Protein AF-A0A8T8SCQ2-F1 (afdb_monomer_lite)

Foldseek 3Di:
DDPLLVVLLVQADPVLLQDAPVRDDPPDPSVVSVVVSCVSPVCNRVVSVVVNCCVVPVDPPPPPPDDDDDDDDDDDDDDDDDDDDDDDDDDDDDDDDDDDDDDDDDDDDDDDDPPDDDDDDDPDDDDDDDDDDPPPPPPCPPPPPPPVVVVVVVVVVVVVVVVVVVVVVVVVVVVVVVVVVVVVVVVVVVVVVVVVVVVVVVVVVVVVVVVVVVVVVVVVVD

pLDDT: mean 71.03, std 22.76, range [29.92, 96.62]

Radius of gyration: 37.18 Å; chains: 1; bounding box: 95×64×98 Å

Secondary structure (DSSP, 8-state):
--HHHHHHHHTS-TTGGG--GGGSPTTSHHHHHHHHHHHH-TTHHHHHHHHHHHHHSSPP-----------------------------------------------------------PPP----PPPP---------------HHHHHHHHHHHHHHHHHHHHHHHHHHHHHHHHHHHHHHHHHHHHHHHHHHHHHHHHHHHHHHHHHHHHHHHHHHHH-

Structure (mmCIF, N/CA/C/O backbone):
data_AF-A0A8T8SCQ2-F1
#
_entry.id   AF-A0A8T8SCQ2-F1
#
loop_
_atom_site.group_PDB
_atom_site.id
_atom_site.type_symbol
_atom_site.label_atom_id
_atom_site.label_alt_id
_atom_site.label_comp_id
_atom_site.label_asym_id
_atom_site.label_entity_id
_atom_site.label_seq_id
_atom_site.pdbx_PDB_ins_code
_atom_site.Cartn_x
_atom_site.Cartn_y
_atom_site.Cartn_z
_atom_site.occupancy
_atom_site.B_iso_or_equiv
_atom_site.auth_seq_id
_atom_site.auth_comp_id
_atom_site.auth_asym_id
_atom_site.auth_atom_id
_atom_site.pdbx_PDB_model_num
ATOM 1 N N . MET A 1 1 ? 25.149 -12.375 -8.412 1.00 59.97 1 MET A N 1
ATOM 2 C CA . MET A 1 1 ? 24.221 -12.022 -7.312 1.00 59.97 1 MET A CA 1
ATOM 3 C C . MET A 1 1 ? 25.034 -11.674 -6.075 1.00 59.97 1 MET A C 1
ATOM 5 O O . MET A 1 1 ? 26.061 -12.303 -5.848 1.00 59.97 1 MET A O 1
ATOM 9 N N . HIS A 1 2 ? 24.628 -10.650 -5.325 1.00 71.00 2 HIS A N 1
ATOM 10 C CA . HIS A 1 2 ? 25.372 -10.144 -4.172 1.00 71.00 2 HIS A CA 1
ATOM 11 C C . HIS A 1 2 ? 25.374 -11.150 -3.014 1.00 71.00 2 HIS A C 1
ATOM 13 O O . HIS A 1 2 ? 24.326 -11.442 -2.452 1.00 71.00 2 HIS A O 1
ATOM 19 N N . LYS A 1 3 ? 26.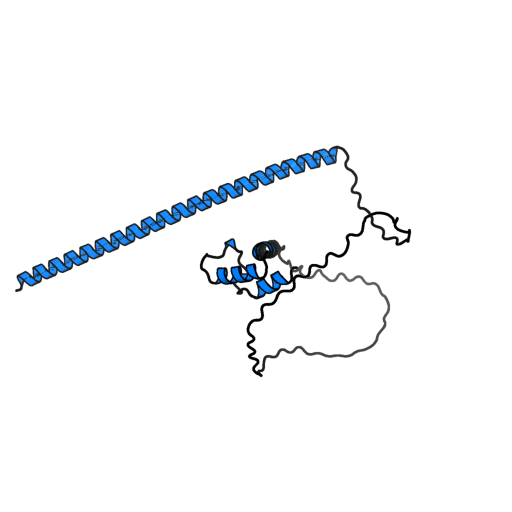552 -11.636 -2.608 1.00 85.00 3 LYS A N 1
ATOM 20 C CA . LYS A 1 3 ? 26.709 -12.595 -1.496 1.00 85.00 3 LYS A CA 1
ATOM 21 C C . LYS A 1 3 ? 25.980 -12.156 -0.217 1.00 85.00 3 LYS A C 1
ATOM 23 O O . LYS A 1 3 ? 25.298 -12.960 0.400 1.00 85.00 3 LYS A O 1
ATOM 28 N N . LYS A 1 4 ? 26.047 -10.860 0.114 1.00 86.88 4 LYS A N 1
ATOM 29 C CA . LYS A 1 4 ? 25.375 -10.267 1.284 1.00 86.88 4 LYS A CA 1
ATOM 30 C C . LYS A 1 4 ? 23.851 -10.420 1.260 1.00 86.88 4 LYS A C 1
ATOM 32 O O . LYS A 1 4 ? 23.250 -10.579 2.308 1.00 86.88 4 LYS A O 1
ATOM 37 N N . TYR A 1 5 ? 23.240 -10.395 0.077 1.00 88.94 5 TYR A N 1
ATOM 38 C CA . TYR A 1 5 ? 21.798 -10.581 -0.068 1.00 88.94 5 TYR A CA 1
ATOM 39 C C . TYR A 1 5 ? 21.376 -12.020 0.204 1.00 88.94 5 TYR A C 1
ATOM 41 O O . TYR A 1 5 ? 20.414 -12.238 0.928 1.00 88.94 5 TYR A O 1
ATOM 49 N N . ASN A 1 6 ? 22.102 -12.994 -0.352 1.00 87.75 6 ASN A N 1
ATOM 50 C CA . ASN A 1 6 ? 21.785 -14.404 -0.132 1.00 87.75 6 ASN A CA 1
ATOM 51 C C . ASN A 1 6 ? 21.935 -14.768 1.350 1.00 87.75 6 ASN A C 1
ATOM 53 O O . ASN A 1 6 ? 21.026 -15.366 1.908 1.00 87.75 6 ASN A O 1
ATOM 57 N N . ILE A 1 7 ? 23.007 -14.296 1.996 1.00 88.81 7 ILE A N 1
ATOM 58 C CA . ILE A 1 7 ? 23.232 -14.484 3.437 1.00 88.81 7 ILE A CA 1
ATOM 59 C C . ILE A 1 7 ? 22.093 -13.856 4.254 1.00 88.81 7 ILE A C 1
ATOM 61 O O . ILE A 1 7 ? 21.486 -14.527 5.081 1.00 88.81 7 ILE A O 1
ATOM 65 N N . ALA A 1 8 ? 21.750 -12.591 3.988 1.00 86.25 8 ALA A N 1
ATOM 66 C CA . ALA A 1 8 ? 20.663 -11.912 4.693 1.00 86.25 8 ALA A CA 1
ATOM 67 C C . ALA A 1 8 ? 19.297 -12.583 4.454 1.00 86.25 8 ALA A C 1
ATOM 69 O O . ALA A 1 8 ? 18.450 -12.595 5.341 1.00 86.25 8 ALA A O 1
ATOM 70 N N . LYS A 1 9 ? 19.078 -13.169 3.269 1.00 88.06 9 LYS A N 1
ATOM 71 C CA . LYS A 1 9 ? 17.854 -13.905 2.933 1.00 88.06 9 LYS A CA 1
ATOM 72 C C . LYS A 1 9 ? 17.765 -15.239 3.672 1.00 88.06 9 LYS A C 1
ATOM 74 O O . LYS A 1 9 ? 16.689 -15.578 4.149 1.00 88.06 9 LYS A O 1
ATOM 79 N N . GLU A 1 10 ? 18.861 -15.986 3.749 1.00 87.62 10 GLU A N 1
ATOM 80 C CA . GLU A 1 10 ? 18.922 -17.279 4.446 1.00 87.62 10 GLU A CA 1
ATOM 81 C C . GLU A 1 10 ? 18.664 -17.139 5.949 1.00 87.62 10 GLU A C 1
ATOM 83 O O . GLU A 1 10 ? 18.091 -18.038 6.552 1.00 87.62 10 GLU A O 1
ATOM 88 N N . GLN A 1 11 ? 19.006 -15.990 6.537 1.00 86.12 11 GLN A N 1
ATOM 89 C CA . GLN A 1 11 ? 18.709 -15.689 7.939 1.00 86.12 11 GLN A CA 1
ATOM 90 C C . GLN A 1 11 ? 17.238 -15.339 8.223 1.00 86.12 11 GLN A C 1
ATOM 92 O O . GLN A 1 11 ? 16.858 -15.254 9.391 1.00 86.12 11 GLN A O 1
ATOM 97 N N . LEU A 1 12 ? 16.414 -15.096 7.197 1.00 86.81 12 LEU A N 1
ATOM 98 C CA . LEU A 1 12 ? 14.983 -14.849 7.386 1.00 86.81 12 LEU A CA 1
ATOM 99 C C . LEU A 1 12 ? 14.221 -16.155 7.592 1.00 86.81 12 LEU A C 1
ATOM 101 O O . LEU A 1 12 ? 14.520 -17.166 6.951 1.00 86.81 12 LEU A O 1
ATOM 105 N N . SER A 1 13 ? 13.150 -16.090 8.386 1.00 85.44 13 SER A N 1
ATOM 106 C CA . SER A 1 13 ? 12.165 -17.169 8.464 1.00 85.44 13 SER A CA 1
ATOM 107 C C . SER A 1 13 ? 11.591 -17.506 7.081 1.00 85.44 13 SER A C 1
ATOM 109 O O . SER A 1 13 ? 11.512 -16.660 6.185 1.00 85.44 13 SER A O 1
ATOM 111 N N . GLN A 1 14 ? 11.124 -18.744 6.896 1.00 80.44 14 GLN A N 1
ATOM 112 C CA . GLN A 1 14 ? 10.566 -19.208 5.619 1.00 80.44 14 GLN A CA 1
ATOM 113 C C . GLN A 1 14 ? 9.386 -18.340 5.139 1.00 80.44 14 GLN A C 1
ATOM 115 O O . GLN A 1 14 ? 9.239 -18.073 3.947 1.00 80.44 14 GLN A O 1
ATOM 120 N N . THR A 1 15 ? 8.581 -17.828 6.074 1.00 76.56 15 THR A N 1
ATOM 121 C CA . THR A 1 15 ? 7.522 -16.839 5.818 1.00 76.56 15 THR A CA 1
ATOM 122 C C . THR A 1 15 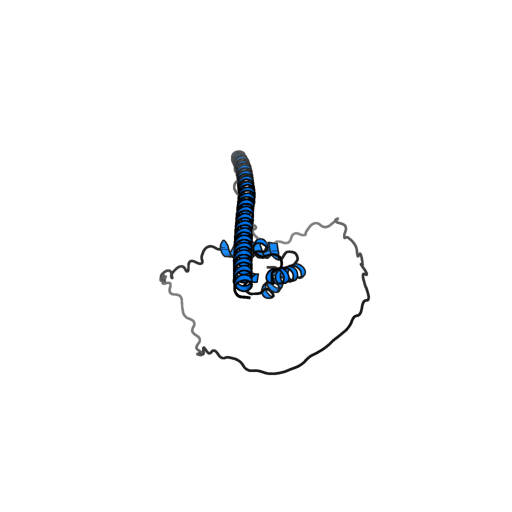? 8.067 -15.464 5.440 1.00 76.56 15 THR A C 1
ATOM 124 O O . THR A 1 15 ? 7.469 -14.774 4.617 1.00 76.56 15 THR A O 1
ATOM 127 N N . GLY A 1 16 ? 9.208 -15.068 6.007 1.00 79.56 16 GLY A N 1
ATOM 128 C CA . GLY A 1 16 ? 9.896 -13.824 5.686 1.00 79.56 16 GLY A CA 1
ATOM 129 C C . GLY A 1 16 ? 10.538 -13.829 4.302 1.00 79.56 16 GLY A C 1
ATOM 130 O O . GLY A 1 16 ? 10.629 -12.773 3.693 1.00 79.56 16 GLY A O 1
ATOM 131 N N . GLN A 1 17 ? 10.926 -14.984 3.758 1.00 85.56 17 GLN A N 1
ATOM 132 C CA . GLN A 1 17 ? 11.586 -15.083 2.446 1.00 85.56 17 GLN A CA 1
ATOM 133 C C . GLN A 1 17 ? 10.662 -14.908 1.230 1.00 85.56 17 GLN A C 1
ATOM 135 O O . GLN A 1 17 ? 11.168 -14.742 0.117 1.00 85.56 17 GLN A O 1
ATOM 140 N N . ASN A 1 18 ? 9.344 -15.004 1.429 1.00 84.31 18 ASN A N 1
ATOM 141 C CA . ASN A 1 18 ? 8.343 -14.965 0.356 1.00 84.31 18 ASN A CA 1
ATOM 142 C C . ASN A 1 18 ? 7.532 -13.666 0.318 1.00 84.31 18 ASN A C 1
ATOM 144 O O . ASN A 1 18 ? 6.754 -13.481 -0.610 1.00 84.31 18 ASN A O 1
ATOM 148 N N . LYS A 1 19 ? 7.693 -12.797 1.319 1.00 85.31 19 LYS A N 1
ATOM 149 C CA . LYS A 1 19 ? 6.959 -11.535 1.418 1.00 85.31 19 LYS A CA 1
ATOM 150 C C . LYS A 1 19 ? 7.779 -10.367 0.894 1.00 85.31 19 LYS A C 1
ATOM 152 O O . LYS A 1 19 ? 9.007 -10.386 0.946 1.00 85.31 19 LYS A O 1
ATOM 157 N N . THR A 1 20 ? 7.113 -9.330 0.419 1.00 86.50 20 THR A N 1
ATOM 158 C CA . THR A 1 20 ? 7.749 -8.032 0.144 1.00 86.50 20 THR A CA 1
ATOM 159 C C . THR A 1 20 ? 7.753 -7.161 1.403 1.00 86.50 20 THR A C 1
ATOM 161 O O . THR A 1 20 ? 7.000 -7.428 2.342 1.00 86.50 20 THR A O 1
ATOM 164 N N . GLY A 1 21 ? 8.597 -6.124 1.453 1.00 80.75 21 GLY A N 1
ATOM 165 C CA . GLY A 1 21 ? 8.629 -5.194 2.588 1.00 80.75 21 GLY A CA 1
ATOM 166 C C . GLY A 1 21 ? 7.270 -4.532 2.846 1.00 80.75 21 GLY A C 1
ATOM 167 O O . GLY A 1 21 ? 6.894 -4.318 3.994 1.00 80.75 21 GLY A O 1
ATOM 168 N N . THR A 1 22 ? 6.485 -4.309 1.789 1.00 80.56 22 THR A N 1
ATOM 169 C CA . THR A 1 22 ? 5.133 -3.730 1.847 1.00 80.56 22 THR A CA 1
ATOM 170 C C . THR A 1 22 ? 4.055 -4.668 2.398 1.00 80.56 22 THR A C 1
ATOM 172 O O . THR A 1 22 ? 2.987 -4.208 2.785 1.00 80.56 22 THR A O 1
ATOM 175 N N . GLU A 1 23 ? 4.298 -5.981 2.435 1.00 83.62 23 GLU A N 1
ATOM 176 C CA . GLU A 1 23 ? 3.345 -6.987 2.942 1.00 83.62 23 GLU A CA 1
ATOM 177 C C . GLU A 1 23 ? 3.522 -7.292 4.437 1.00 83.62 23 GLU A C 1
ATOM 179 O O . GLU A 1 23 ? 2.806 -8.123 5.013 1.00 83.62 23 GLU A O 1
ATOM 184 N N . ILE A 1 24 ? 4.521 -6.680 5.069 1.00 84.69 24 ILE A N 1
ATOM 185 C CA . ILE A 1 24 ? 4.865 -6.928 6.462 1.00 84.69 24 ILE A CA 1
ATOM 186 C C . ILE A 1 24 ? 4.117 -5.930 7.338 1.00 84.69 24 ILE A C 1
ATOM 188 O O . ILE A 1 24 ? 4.163 -4.725 7.125 1.00 84.69 24 ILE A O 1
ATOM 192 N N . VAL A 1 25 ? 3.420 -6.458 8.342 1.00 84.81 25 VAL A N 1
ATOM 193 C CA . VAL A 1 25 ? 2.703 -5.647 9.327 1.00 84.81 25 VAL A CA 1
ATOM 194 C C . VAL A 1 25 ? 3.712 -5.025 10.293 1.00 84.81 25 VAL A C 1
ATOM 196 O O . VAL A 1 25 ? 4.557 -5.742 10.843 1.00 84.81 25 VAL A O 1
ATOM 199 N N . GLU A 1 26 ? 3.602 -3.716 10.517 1.00 81.56 26 GLU A N 1
ATOM 200 C CA . GLU A 1 26 ? 4.389 -2.984 11.516 1.00 81.56 26 GLU A CA 1
ATOM 201 C C . GLU A 1 26 ? 4.179 -3.580 12.924 1.00 81.56 26 GLU A C 1
ATOM 203 O O . GLU A 1 26 ? 3.075 -3.956 13.317 1.00 81.56 26 GLU A O 1
ATOM 208 N N . GLY A 1 27 ? 5.257 -3.719 13.688 1.00 81.94 27 GLY A N 1
ATOM 209 C CA . GLY A 1 27 ? 5.317 -4.369 14.996 1.00 81.94 27 GLY A CA 1
ATOM 210 C C . GLY A 1 27 ? 5.464 -5.896 14.962 1.00 81.94 27 GLY A C 1
ATOM 211 O O . GLY A 1 27 ? 5.623 -6.515 16.019 1.00 81.94 27 GLY A O 1
ATOM 212 N N . SER A 1 28 ? 5.434 -6.533 13.787 1.00 84.69 28 SER A N 1
ATOM 213 C CA . SER A 1 28 ? 5.506 -7.997 13.678 1.00 84.69 28 SER A CA 1
ATOM 214 C C . SER A 1 28 ? 6.923 -8.557 13.877 1.00 84.69 28 SER A C 1
ATOM 216 O O . SER A 1 28 ? 7.934 -7.877 13.700 1.00 84.69 28 SER A O 1
ATOM 218 N N . ALA A 1 29 ? 7.022 -9.849 14.216 1.00 85.25 29 ALA A N 1
ATOM 219 C CA . ALA A 1 29 ? 8.312 -10.547 14.285 1.00 85.25 29 ALA A CA 1
ATOM 220 C C . ALA A 1 29 ? 9.068 -10.501 12.941 1.00 85.25 29 ALA A C 1
ATOM 222 O O . ALA A 1 29 ? 10.287 -10.338 12.921 1.00 85.25 29 ALA A O 1
ATOM 223 N N . LEU A 1 30 ? 8.330 -10.543 11.826 1.00 85.00 30 LEU A N 1
ATOM 224 C CA . LEU A 1 30 ? 8.884 -10.449 10.475 1.00 85.00 30 LEU A CA 1
ATOM 225 C C . LEU A 1 30 ? 9.526 -9.088 10.196 1.00 85.00 30 LEU A C 1
ATOM 227 O O . LEU A 1 30 ? 10.553 -9.032 9.524 1.00 85.00 30 LEU A O 1
ATOM 231 N N . GLU A 1 31 ? 8.979 -7.999 10.737 1.00 87.38 31 GLU A N 1
ATOM 232 C CA . GLU A 1 31 ? 9.600 -6.679 10.607 1.00 87.38 31 GLU A CA 1
ATOM 233 C C . GLU A 1 31 ? 10.969 -6.647 11.299 1.00 87.38 31 GLU A C 1
ATOM 235 O O . GLU A 1 31 ? 11.950 -6.172 10.729 1.00 87.38 31 GLU A O 1
ATOM 240 N N . LYS A 1 32 ? 11.078 -7.233 12.497 1.00 88.12 32 LYS A N 1
ATOM 241 C CA . LYS A 1 32 ? 12.352 -7.306 13.232 1.00 88.12 32 LYS A CA 1
ATOM 242 C C . LYS A 1 32 ? 13.407 -8.098 12.457 1.00 88.12 32 LYS A C 1
ATOM 244 O O . LYS A 1 32 ? 14.566 -7.679 12.396 1.00 88.12 32 LYS A O 1
ATOM 249 N N . GLU A 1 33 ? 13.006 -9.203 11.830 1.00 87.94 33 GLU A N 1
ATOM 250 C CA . GLU A 1 33 ? 13.869 -9.988 10.940 1.00 87.94 33 GLU A CA 1
ATOM 251 C C . GLU A 1 33 ? 14.328 -9.163 9.724 1.00 87.94 33 GLU A C 1
ATOM 253 O O . GLU A 1 33 ? 15.516 -9.157 9.389 1.00 87.94 33 GLU A O 1
ATOM 258 N N . ARG A 1 34 ? 13.428 -8.385 9.106 1.00 88.62 34 ARG A N 1
ATOM 259 C CA . ARG A 1 34 ? 13.762 -7.514 7.965 1.00 88.62 34 ARG A CA 1
ATOM 260 C C . ARG A 1 34 ? 14.664 -6.349 8.311 1.00 88.62 34 ARG A C 1
ATOM 262 O O . ARG A 1 34 ? 15.581 -6.041 7.548 1.00 88.62 34 ARG A O 1
ATOM 269 N N . VAL A 1 35 ? 14.468 -5.726 9.466 1.00 88.44 35 VAL A N 1
ATOM 270 C CA . VAL A 1 35 ? 15.356 -4.662 9.945 1.00 88.44 35 VAL A CA 1
ATOM 271 C C . VAL A 1 35 ? 16.771 -5.209 10.135 1.00 88.44 35 VAL A C 1
ATOM 273 O O . VAL A 1 35 ? 17.740 -4.544 9.766 1.00 88.44 35 VAL A O 1
ATOM 276 N N . LYS A 1 36 ? 16.915 -6.442 10.639 1.00 88.62 36 LYS A N 1
ATOM 277 C CA . LYS A 1 36 ? 18.220 -7.109 10.737 1.00 88.62 36 LYS A CA 1
ATOM 278 C C . LYS A 1 36 ? 18.824 -7.383 9.353 1.00 88.62 36 LYS A C 1
ATOM 280 O O . LYS A 1 36 ? 19.968 -7.001 9.113 1.00 88.62 36 LYS A O 1
ATOM 285 N N . ALA A 1 37 ? 18.048 -7.935 8.421 1.00 86.94 37 ALA A N 1
ATOM 286 C CA . ALA A 1 37 ? 18.502 -8.189 7.051 1.00 86.94 37 ALA A CA 1
ATOM 287 C C . ALA A 1 37 ? 18.927 -6.902 6.314 1.00 86.94 37 ALA A C 1
ATOM 289 O O . ALA A 1 37 ? 19.937 -6.888 5.610 1.00 86.94 37 ALA A O 1
ATOM 290 N N . THR A 1 38 ? 18.218 -5.793 6.538 1.00 87.88 38 THR A N 1
ATOM 291 C CA . THR A 1 38 ? 18.526 -4.478 5.948 1.00 87.88 38 THR A CA 1
ATOM 292 C C . THR A 1 38 ? 19.787 -3.849 6.552 1.00 87.88 38 THR A C 1
ATOM 294 O O . THR A 1 38 ? 20.522 -3.132 5.869 1.00 87.88 38 THR A O 1
ATOM 297 N N . ARG A 1 39 ? 20.102 -4.151 7.820 1.00 87.81 39 ARG A N 1
ATOM 298 C CA . ARG A 1 39 ? 21.385 -3.768 8.437 1.00 87.81 39 ARG A CA 1
ATOM 299 C C . ARG A 1 39 ? 22.563 -4.527 7.826 1.00 87.81 39 ARG A C 1
ATOM 301 O O . ARG A 1 39 ? 23.623 -3.939 7.629 1.00 87.81 39 ARG A O 1
ATOM 308 N N . GLU A 1 40 ? 22.387 -5.806 7.502 1.00 86.62 40 GLU A N 1
ATOM 309 C CA . GLU A 1 40 ? 23.431 -6.629 6.870 1.00 86.62 40 GLU A CA 1
ATOM 310 C C . GLU A 1 40 ? 23.589 -6.334 5.368 1.00 86.62 40 GLU A C 1
ATOM 312 O O . GLU A 1 40 ? 24.697 -6.354 4.815 1.00 86.62 40 GLU A O 1
ATOM 317 N N . CYS A 1 41 ? 22.483 -6.003 4.700 1.00 87.69 41 CYS A N 1
ATOM 318 C CA . CYS A 1 41 ? 22.434 -5.638 3.296 1.00 87.69 41 CYS A CA 1
ATOM 319 C C . CYS A 1 41 ? 21.565 -4.387 3.103 1.00 87.69 41 CYS A C 1
ATOM 321 O O . CYS A 1 41 ? 20.345 -4.457 3.074 1.00 87.69 41 CYS A O 1
ATOM 323 N N . HIS A 1 42 ? 22.202 -3.233 2.891 1.00 86.19 42 HIS A N 1
ATOM 324 C CA . HIS A 1 42 ? 21.494 -1.953 2.747 1.00 86.19 42 HIS A CA 1
ATOM 325 C C . HIS A 1 42 ? 20.436 -1.946 1.625 1.00 86.19 42 HIS A C 1
ATOM 327 O O . HIS A 1 42 ? 19.406 -1.297 1.745 1.00 86.19 42 HIS A O 1
ATOM 333 N N . TYR A 1 43 ? 20.674 -2.705 0.551 1.00 87.00 43 TYR A N 1
ATOM 334 C CA . TYR A 1 43 ? 19.765 -2.830 -0.594 1.00 87.00 43 TYR A CA 1
ATOM 335 C C . TYR A 1 43 ? 18.879 -4.079 -0.525 1.00 87.00 43 TYR A C 1
ATOM 337 O O . TYR A 1 43 ? 18.407 -4.550 -1.560 1.00 87.00 43 TYR A O 1
ATOM 345 N N . PHE A 1 44 ? 18.695 -4.646 0.672 1.00 90.50 44 PHE A N 1
ATOM 346 C CA . PHE A 1 44 ? 17.997 -5.911 0.849 1.00 90.50 44 PHE A CA 1
ATOM 347 C C . PHE A 1 44 ? 16.588 -5.867 0.268 1.00 90.50 44 PHE A C 1
ATOM 349 O O . PHE A 1 44 ? 16.301 -6.662 -0.619 1.00 90.50 44 PHE A O 1
ATOM 356 N N . GLU A 1 45 ? 15.756 -4.916 0.697 1.00 89.88 45 GLU A N 1
ATOM 357 C CA . GLU A 1 45 ? 14.352 -4.824 0.272 1.00 89.88 45 GLU A CA 1
ATOM 358 C C . GLU A 1 45 ? 14.218 -4.671 -1.246 1.00 89.88 45 GLU A C 1
ATOM 360 O O . GLU A 1 45 ? 13.557 -5.480 -1.893 1.00 89.88 45 GLU A O 1
ATOM 365 N N . MET A 1 46 ? 14.966 -3.741 -1.844 1.00 87.56 46 MET A N 1
ATOM 366 C CA . MET A 1 46 ? 14.943 -3.507 -3.291 1.00 87.56 46 MET A CA 1
ATOM 367 C C . MET A 1 46 ? 15.352 -4.750 -4.097 1.00 87.56 46 MET A C 1
ATOM 369 O O . MET A 1 46 ? 14.750 -5.067 -5.122 1.00 87.56 46 MET A O 1
ATOM 373 N N . TRP A 1 47 ? 16.383 -5.481 -3.665 1.00 88.56 47 TRP A N 1
ATOM 374 C CA . TRP A 1 47 ? 16.762 -6.725 -4.340 1.00 88.56 47 TRP A CA 1
ATOM 375 C C . TRP A 1 47 ? 15.822 -7.879 -4.032 1.00 88.56 47 TRP A C 1
ATOM 377 O O . TRP A 1 47 ? 15.674 -8.770 -4.867 1.00 88.56 47 TRP A O 1
ATOM 387 N N . HIS A 1 48 ? 15.205 -7.887 -2.856 1.00 90.12 48 HIS A N 1
ATOM 388 C CA . HIS A 1 48 ? 14.260 -8.911 -2.459 1.00 90.12 48 HIS A CA 1
ATOM 389 C C . HIS A 1 48 ? 12.983 -8.827 -3.290 1.00 90.12 48 HIS A C 1
ATOM 391 O O . HIS A 1 48 ? 12.579 -9.835 -3.863 1.00 90.12 48 HIS A O 1
ATOM 397 N N . GLU A 1 49 ? 12.434 -7.625 -3.454 1.00 89.00 49 GLU A N 1
ATOM 398 C CA . GLU A 1 49 ? 11.314 -7.349 -4.356 1.00 89.00 49 GLU A CA 1
ATOM 399 C C . GLU A 1 49 ? 11.649 -7.752 -5.792 1.00 89.00 49 GLU A C 1
ATOM 401 O O . GLU A 1 49 ? 10.928 -8.536 -6.401 1.00 89.00 49 GLU A O 1
ATOM 406 N N . MET A 1 50 ? 12.807 -7.332 -6.306 1.00 83.69 50 MET A N 1
ATOM 407 C CA . MET A 1 50 ? 13.237 -7.668 -7.667 1.00 83.69 50 MET A CA 1
ATOM 408 C C . MET A 1 50 ? 13.466 -9.179 -7.860 1.00 83.69 50 MET A C 1
ATOM 410 O O . MET A 1 50 ? 13.268 -9.717 -8.948 1.00 83.69 50 MET A O 1
ATOM 414 N N . ALA A 1 51 ? 13.897 -9.896 -6.820 1.00 83.75 51 ALA A N 1
ATOM 415 C CA . ALA A 1 51 ? 14.071 -11.346 -6.862 1.00 83.75 51 ALA A CA 1
ATOM 416 C C . ALA A 1 51 ? 12.738 -12.105 -6.799 1.00 83.75 51 ALA A C 1
ATOM 418 O O . ALA A 1 51 ? 12.626 -13.166 -7.420 1.00 83.75 51 ALA A O 1
ATOM 419 N N . LEU A 1 52 ? 11.754 -11.587 -6.060 1.00 84.50 52 LEU A N 1
ATOM 420 C CA . LEU A 1 52 ? 10.397 -12.128 -6.016 1.00 84.50 52 LEU A CA 1
ATOM 421 C C . LEU A 1 52 ? 9.662 -11.863 -7.330 1.00 84.50 52 LEU A C 1
ATOM 423 O O . LEU A 1 52 ? 9.117 -12.804 -7.899 1.00 84.50 52 LEU A O 1
ATOM 427 N N . ASP A 1 53 ? 9.767 -10.651 -7.876 1.00 79.75 53 ASP A N 1
ATOM 428 C CA . ASP A 1 53 ? 9.188 -10.280 -9.170 1.00 79.75 53 ASP A CA 1
ATOM 429 C C . ASP A 1 53 ? 9.764 -11.128 -10.317 1.00 79.75 53 ASP A C 1
ATOM 431 O O . ASP A 1 53 ? 9.057 -11.651 -11.173 1.00 79.75 53 ASP A O 1
ATOM 435 N N . ARG A 1 54 ? 11.070 -11.420 -10.286 1.00 67.56 54 ARG A N 1
ATOM 436 C CA . ARG A 1 54 ? 11.679 -12.362 -11.241 1.00 67.56 54 ARG A CA 1
ATOM 437 C C . ARG A 1 54 ? 11.208 -13.807 -11.077 1.00 67.56 54 ARG A C 1
ATOM 439 O O . ARG A 1 54 ? 11.348 -14.573 -12.026 1.00 67.56 54 ARG A O 1
ATOM 446 N N . ARG A 1 55 ? 10.716 -14.213 -9.902 1.00 65.25 55 ARG A N 1
ATOM 447 C CA . ARG A 1 55 ? 10.147 -15.553 -9.670 1.00 65.25 55 ARG A CA 1
ATOM 448 C C . ARG A 1 55 ? 8.680 -15.625 -10.079 1.00 65.25 55 ARG A C 1
ATOM 450 O O . ARG A 1 55 ? 8.287 -16.651 -10.620 1.00 65.25 55 ARG A O 1
ATOM 457 N N . SER A 1 56 ? 7.904 -14.567 -9.859 1.00 61.00 56 SER A N 1
ATOM 458 C CA . SER A 1 56 ? 6.510 -14.469 -10.308 1.00 61.00 56 SER A CA 1
ATOM 459 C C . SER A 1 56 ? 6.400 -14.237 -11.820 1.00 61.00 56 SER A C 1
ATOM 461 O O . SER A 1 56 ? 5.479 -14.752 -12.446 1.00 61.00 56 SER A O 1
ATOM 463 N N . SER A 1 57 ? 7.361 -13.523 -12.414 1.00 55.25 57 SER A N 1
ATOM 464 C CA . SER A 1 57 ? 7.446 -13.227 -13.853 1.00 55.25 57 SER A CA 1
ATOM 465 C C . SER A 1 57 ? 8.262 -14.259 -14.649 1.00 55.25 57 SER A C 1
ATOM 467 O O . SER A 1 57 ? 8.312 -14.219 -15.880 1.00 55.25 57 SER A O 1
ATOM 469 N N . ALA A 1 58 ? 8.912 -15.223 -13.981 1.00 52.78 58 ALA A N 1
ATOM 470 C CA . ALA A 1 58 ? 9.556 -16.322 -14.692 1.00 52.78 58 ALA A CA 1
ATOM 471 C C . ALA A 1 58 ? 8.480 -17.102 -15.467 1.00 52.78 58 ALA A C 1
ATOM 473 O O . ALA A 1 58 ? 7.521 -17.572 -14.848 1.00 52.78 58 ALA A O 1
ATOM 474 N N . PRO A 1 59 ? 8.619 -17.272 -16.798 1.00 52.09 59 PRO A N 1
ATOM 475 C CA . PRO A 1 59 ? 7.650 -18.041 -17.558 1.00 52.09 59 PRO A CA 1
ATOM 476 C C . PRO A 1 59 ? 7.554 -19.436 -16.934 1.00 52.09 59 PRO A C 1
ATOM 478 O O . PRO A 1 59 ? 8.596 -20.004 -16.572 1.00 52.09 59 PRO A O 1
ATOM 481 N N . PRO A 1 60 ? 6.333 -19.985 -16.771 1.00 60.59 60 PRO A N 1
ATOM 482 C CA . PRO A 1 60 ? 6.150 -21.289 -16.161 1.00 60.59 60 PRO A CA 1
ATOM 483 C C . PRO A 1 60 ? 7.096 -22.268 -16.843 1.00 60.59 60 PRO A C 1
ATOM 485 O O . PRO A 1 60 ? 7.198 -22.295 -18.073 1.00 60.59 60 PRO A O 1
ATOM 488 N N . ARG A 1 61 ? 7.840 -23.036 -16.041 1.00 60.59 61 ARG A N 1
ATOM 489 C CA . ARG A 1 61 ? 8.733 -24.087 -16.531 1.00 60.59 61 ARG A CA 1
ATOM 490 C C . ARG A 1 61 ? 7.861 -25.155 -17.190 1.00 60.59 61 ARG A C 1
ATOM 492 O O . ARG A 1 61 ? 7.512 -26.159 -16.579 1.00 60.59 61 ARG A O 1
ATOM 499 N N . VAL A 1 62 ? 7.488 -24.929 -18.446 1.00 55.94 62 VAL A N 1
ATOM 500 C CA . VAL A 1 62 ? 6.884 -25.949 -19.288 1.00 55.94 62 VAL A CA 1
ATOM 501 C C . VAL A 1 62 ? 7.984 -26.982 -19.472 1.00 55.94 62 VAL A C 1
ATOM 503 O O . VAL A 1 62 ? 8.933 -26.771 -20.231 1.00 55.94 62 VAL A O 1
ATOM 506 N N . ARG A 1 63 ? 7.902 -28.090 -18.727 1.00 63.81 63 ARG A N 1
ATOM 507 C CA . ARG A 1 63 ? 8.605 -29.313 -19.107 1.00 63.81 63 ARG A CA 1
ATOM 508 C C . ARG A 1 63 ? 8.088 -29.619 -20.506 1.00 63.81 63 ARG A C 1
ATOM 510 O O . ARG A 1 63 ? 6.961 -30.080 -20.647 1.00 63.81 63 ARG A O 1
ATOM 517 N N . LYS A 1 64 ? 8.869 -29.289 -21.540 1.00 56.31 64 LYS A N 1
ATOM 518 C CA . LYS A 1 64 ? 8.637 -29.825 -22.880 1.00 56.31 64 LYS A CA 1
ATOM 519 C C . LYS A 1 64 ? 8.634 -31.336 -22.691 1.00 56.31 64 LYS A C 1
ATOM 521 O O . LYS A 1 64 ? 9.673 -31.909 -22.362 1.00 56.31 64 LYS A O 1
ATOM 526 N N . SER A 1 65 ? 7.455 -31.948 -22.778 1.00 51.09 65 SER A N 1
ATOM 527 C CA . SER A 1 65 ? 7.332 -33.394 -22.880 1.00 51.09 65 SER A CA 1
ATOM 528 C C . SER A 1 65 ? 8.290 -33.839 -23.981 1.00 51.09 65 SER A C 1
ATOM 530 O O . SER A 1 65 ? 8.400 -33.180 -25.017 1.00 51.09 65 SER A O 1
ATOM 532 N N . GLY A 1 66 ? 9.083 -34.865 -23.671 1.00 52.81 66 GLY A N 1
ATOM 533 C CA . GLY A 1 66 ? 10.227 -35.287 -24.467 1.00 52.81 66 GLY A CA 1
ATOM 534 C C . GLY A 1 66 ? 9.888 -35.343 -25.951 1.00 52.81 66 GLY A C 1
ATOM 535 O O . GLY A 1 66 ? 9.057 -36.142 -26.377 1.00 52.81 66 GLY A O 1
ATOM 536 N N . GLY A 1 67 ? 10.538 -34.474 -26.724 1.00 41.41 67 GLY A N 1
ATOM 537 C CA . GLY A 1 67 ? 10.530 -34.563 -28.173 1.00 41.41 67 GLY A CA 1
ATOM 538 C C . GLY A 1 67 ? 11.138 -35.900 -28.572 1.00 41.41 67 GLY A C 1
ATOM 539 O O . GLY A 1 67 ? 12.238 -36.240 -28.135 1.00 41.41 67 GLY A O 1
ATOM 540 N N . ALA A 1 68 ? 10.377 -36.659 -29.355 1.00 46.12 68 ALA A N 1
ATOM 541 C CA . ALA A 1 68 ? 10.758 -37.941 -29.911 1.00 46.12 68 ALA A CA 1
ATOM 542 C C . ALA A 1 68 ? 12.187 -37.910 -30.474 1.00 46.12 68 ALA A C 1
ATOM 544 O O . ALA A 1 68 ? 12.571 -36.989 -31.198 1.00 46.12 68 ALA A O 1
ATOM 545 N N . LYS A 1 69 ? 12.959 -38.949 -30.134 1.00 46.56 69 LYS A N 1
ATOM 546 C CA . LYS A 1 69 ? 14.267 -39.253 -30.714 1.00 46.56 69 LYS A CA 1
ATOM 547 C C . LYS A 1 69 ? 14.123 -39.299 -32.237 1.00 46.56 69 LYS A C 1
ATOM 549 O O . LYS A 1 69 ? 13.600 -40.271 -32.772 1.00 46.56 69 LYS A O 1
ATOM 554 N N . MET A 1 70 ? 14.586 -38.265 -32.933 1.00 40.41 70 MET A N 1
ATOM 555 C CA . MET A 1 70 ? 14.834 -38.368 -34.366 1.00 40.41 70 MET A CA 1
ATOM 556 C C . MET A 1 70 ? 16.182 -39.058 -34.539 1.00 40.41 70 MET A C 1
ATOM 558 O O . MET A 1 70 ? 17.233 -38.491 -34.250 1.00 40.41 70 MET A O 1
ATOM 562 N N . SER A 1 71 ? 16.128 -40.324 -34.943 1.00 44.62 71 SER A N 1
ATOM 563 C CA . SER A 1 71 ? 17.281 -41.089 -35.392 1.00 44.62 71 SER A CA 1
ATOM 564 C C . SER A 1 71 ? 17.874 -40.420 -36.632 1.00 44.62 71 SER A C 1
ATOM 566 O O . SER A 1 71 ? 17.293 -40.500 -37.713 1.00 44.62 71 SER A O 1
ATOM 568 N N . SER A 1 72 ? 19.040 -39.794 -36.504 1.00 38.47 72 SER A N 1
ATOM 569 C CA . SER A 1 72 ? 19.923 -39.586 -37.649 1.00 38.47 72 SER A CA 1
ATOM 570 C C . SER A 1 72 ? 21.025 -40.634 -37.584 1.00 38.47 72 SER A C 1
ATOM 572 O O . SER A 1 72 ? 21.986 -40.518 -36.824 1.00 38.47 72 SER A O 1
ATOM 574 N N . THR A 1 73 ? 20.841 -41.690 -38.365 1.00 42.41 73 THR A N 1
ATOM 575 C CA . THR A 1 73 ? 21.894 -42.608 -38.788 1.00 42.41 73 THR A CA 1
ATOM 576 C C . THR A 1 73 ? 23.013 -41.823 -39.463 1.00 42.41 73 THR A C 1
ATOM 578 O O . THR A 1 73 ? 22.824 -41.277 -40.547 1.00 42.41 73 THR A O 1
ATOM 581 N N . SER A 1 74 ? 24.190 -41.815 -38.850 1.00 39.44 74 SER A N 1
ATOM 582 C CA . SER A 1 74 ? 25.449 -41.670 -39.574 1.00 39.44 74 SER A CA 1
ATOM 583 C C . SER A 1 74 ? 26.500 -42.515 -38.868 1.00 39.44 74 SER A C 1
ATOM 585 O O . SER A 1 74 ? 26.894 -42.237 -37.735 1.00 39.44 74 SER A O 1
ATOM 587 N N . GLU A 1 75 ? 26.878 -43.594 -39.542 1.00 44.47 75 GLU A N 1
ATOM 588 C CA . GLU A 1 75 ? 27.938 -44.521 -39.175 1.00 44.47 75 GLU A CA 1
ATOM 589 C C . GLU A 1 75 ? 29.272 -43.790 -38.971 1.00 44.47 75 GLU A C 1
ATOM 591 O O . GLU A 1 75 ? 29.648 -42.923 -39.758 1.00 44.47 75 GLU A O 1
ATOM 596 N N . GLY A 1 76 ? 30.008 -44.157 -37.917 1.00 36.09 76 GLY A N 1
ATOM 597 C CA . GLY A 1 76 ? 31.263 -43.484 -37.584 1.00 36.09 76 GLY A CA 1
ATOM 598 C C . GLY A 1 76 ? 32.052 -44.095 -36.427 1.00 36.09 76 GLY A C 1
ATOM 599 O O . GLY A 1 76 ? 32.370 -43.404 -35.475 1.00 36.09 76 GLY A O 1
ATOM 600 N N . LYS A 1 77 ? 32.371 -45.389 -36.540 1.00 37.62 77 LYS A N 1
ATOM 601 C CA . LYS A 1 77 ? 33.601 -46.054 -36.054 1.00 37.62 77 LYS A CA 1
ATOM 602 C C . LYS A 1 77 ? 34.004 -45.933 -34.560 1.00 37.62 77 LYS A C 1
ATOM 604 O O . LYS A 1 77 ? 34.629 -44.987 -34.102 1.00 37.62 77 LYS A O 1
ATOM 609 N N . LYS A 1 78 ? 33.733 -47.051 -33.880 1.00 41.06 78 LYS A N 1
ATOM 610 C CA . LYS A 1 78 ? 34.230 -47.597 -32.603 1.00 41.06 78 LYS A CA 1
ATOM 611 C C . LYS A 1 78 ? 35.646 -47.163 -32.165 1.00 41.06 78 LYS A C 1
ATOM 613 O O . LYS A 1 78 ? 36.606 -47.356 -32.909 1.00 41.06 78 LYS A O 1
ATOM 618 N N . LYS A 1 79 ? 35.784 -46.814 -30.879 1.00 34.88 79 LYS A N 1
ATOM 619 C CA . LYS A 1 79 ? 36.905 -47.253 -30.032 1.00 34.88 79 LYS A CA 1
ATOM 620 C C . LYS A 1 79 ? 36.342 -47.680 -28.673 1.00 34.88 79 LYS A C 1
ATOM 622 O O . LYS A 1 79 ? 35.684 -46.888 -28.010 1.00 34.88 79 LYS A O 1
ATOM 627 N N . ALA A 1 80 ? 36.540 -48.954 -28.352 1.00 37.91 80 ALA A N 1
ATOM 628 C CA . ALA A 1 80 ? 36.189 -49.591 -27.091 1.00 37.91 80 ALA A CA 1
ATOM 629 C C . ALA A 1 80 ? 37.373 -49.512 -26.114 1.00 37.91 80 ALA A C 1
ATOM 631 O O . ALA A 1 80 ? 38.517 -49.584 -26.565 1.00 37.91 80 ALA A O 1
ATOM 632 N N . THR A 1 81 ? 37.040 -49.373 -24.833 1.00 34.84 81 THR A N 1
ATOM 633 C CA . THR A 1 81 ? 37.775 -49.712 -23.593 1.00 34.84 81 THR A CA 1
ATOM 634 C C . THR A 1 81 ? 36.701 -49.546 -22.506 1.00 34.84 81 THR A C 1
ATOM 636 O O . THR A 1 81 ? 36.245 -48.418 -22.318 1.00 34.84 81 THR A O 1
ATOM 639 N N . GLU A 1 82 ? 35.956 -50.616 -22.198 1.00 34.56 82 GLU A N 1
ATOM 640 C CA . GLU A 1 82 ? 36.128 -51.479 -21.000 1.00 34.56 82 GLU A CA 1
ATOM 641 C C . GLU A 1 82 ? 35.912 -50.648 -19.723 1.00 34.56 82 GLU A C 1
ATOM 643 O O . GLU A 1 82 ? 36.683 -49.739 -19.437 1.00 34.56 82 GLU A O 1
ATOM 648 N N . ASP A 1 83 ? 34.682 -50.659 -19.204 1.00 33.16 83 ASP A N 1
ATOM 649 C CA . ASP A 1 83 ? 34.204 -51.547 -18.122 1.00 33.16 83 ASP A CA 1
ATOM 650 C C . ASP A 1 83 ? 34.829 -51.176 -16.773 1.00 33.16 83 ASP A C 1
ATOM 652 O O . ASP A 1 83 ? 35.983 -51.488 -16.517 1.00 33.16 83 ASP A O 1
ATOM 656 N N . GLU A 1 84 ? 34.035 -50.523 -15.923 1.00 37.72 84 GLU A N 1
ATOM 657 C CA . GLU A 1 84 ? 33.854 -50.946 -14.533 1.00 37.72 84 GLU A CA 1
ATOM 658 C C . GLU A 1 84 ? 32.474 -50.470 -14.048 1.00 37.72 84 GLU A C 1
ATOM 660 O O . GLU A 1 84 ? 32.094 -49.302 -14.186 1.00 37.72 84 GLU A O 1
ATOM 665 N N . GLU A 1 85 ? 31.702 -51.448 -13.579 1.00 40.12 85 GLU A N 1
ATOM 666 C CA . GLU A 1 85 ? 30.419 -51.334 -12.894 1.00 40.12 85 GLU A CA 1
ATOM 667 C C . GLU A 1 85 ? 30.609 -50.782 -11.476 1.00 40.12 85 GLU A C 1
ATOM 669 O O . GLU A 1 85 ? 31.570 -51.140 -10.807 1.00 40.12 85 GLU A O 1
ATOM 674 N N . ASP A 1 86 ? 29.681 -49.934 -11.034 1.00 31.23 86 ASP A N 1
ATOM 675 C CA . ASP A 1 86 ? 28.927 -49.986 -9.762 1.00 31.23 86 ASP A CA 1
ATOM 676 C C . ASP A 1 86 ? 28.312 -48.584 -9.575 1.00 31.23 86 ASP A C 1
ATOM 678 O O . ASP A 1 86 ? 28.979 -47.567 -9.741 1.00 31.23 86 ASP A O 1
ATOM 682 N N . GLY A 1 87 ? 27.011 -48.392 -9.366 1.00 35.53 87 GLY A N 1
ATOM 683 C CA . GLY A 1 87 ? 26.166 -49.146 -8.452 1.00 35.53 87 GLY A CA 1
ATOM 684 C C . GLY A 1 87 ? 26.120 -48.400 -7.115 1.00 35.53 87 GLY A C 1
ATOM 685 O O . GLY A 1 87 ? 27.160 -48.004 -6.608 1.00 35.53 87 GLY A O 1
ATOM 686 N N . VAL A 1 88 ? 24.914 -48.253 -6.553 1.00 36.66 88 VAL A N 1
ATOM 687 C CA . VAL A 1 88 ? 24.587 -47.777 -5.187 1.00 36.66 88 VAL A CA 1
ATOM 688 C C . VAL A 1 88 ? 24.087 -46.318 -5.080 1.00 36.66 88 VAL A C 1
ATOM 690 O O . VAL A 1 88 ? 24.820 -45.369 -4.810 1.00 36.66 88 VAL A O 1
ATOM 693 N N . ASP A 1 89 ? 22.765 -46.188 -5.269 1.00 40.34 89 ASP A N 1
ATOM 694 C CA . ASP A 1 89 ? 21.864 -45.492 -4.332 1.00 40.34 89 ASP A CA 1
ATOM 695 C C . ASP A 1 89 ? 22.163 -45.938 -2.889 1.00 40.34 89 ASP A C 1
ATOM 697 O O . ASP A 1 89 ? 22.163 -47.144 -2.661 1.00 40.34 89 ASP A O 1
ATOM 701 N N . ASP A 1 90 ? 22.319 -45.021 -1.928 1.00 40.19 90 ASP A N 1
ATOM 702 C CA . ASP A 1 90 ? 21.626 -45.178 -0.639 1.00 40.19 90 ASP A CA 1
ATOM 703 C C . ASP A 1 90 ? 21.575 -43.877 0.174 1.00 40.19 90 ASP A C 1
ATOM 705 O O . ASP A 1 90 ? 22.541 -43.113 0.268 1.00 40.19 90 ASP A O 1
ATOM 709 N N . GLU A 1 91 ? 20.410 -43.653 0.771 1.00 47.22 91 GLU A N 1
ATOM 710 C CA . GLU A 1 91 ? 20.190 -42.706 1.854 1.00 47.22 91 GLU A CA 1
ATOM 711 C C . GLU A 1 91 ? 20.711 -43.275 3.182 1.00 47.22 91 GLU A C 1
ATOM 713 O O . GLU A 1 91 ? 20.585 -44.470 3.412 1.00 47.22 91 GLU A O 1
ATOM 718 N N . ALA A 1 92 ? 21.187 -42.422 4.099 1.00 34.31 92 ALA A N 1
ATOM 719 C CA . ALA A 1 92 ? 20.971 -42.583 5.547 1.00 34.31 92 ALA A CA 1
ATOM 720 C C . ALA A 1 92 ? 21.515 -41.380 6.345 1.00 34.31 92 ALA A C 1
ATOM 722 O O . ALA A 1 92 ? 22.711 -41.105 6.376 1.00 34.31 92 ALA A O 1
ATOM 723 N N . GLU A 1 93 ? 20.584 -40.635 6.946 1.00 38.09 93 GLU A N 1
ATOM 724 C CA . GLU A 1 93 ? 20.429 -40.454 8.400 1.00 38.09 93 GLU A CA 1
ATOM 725 C C . GLU A 1 93 ? 21.674 -40.459 9.329 1.00 38.09 93 GLU A C 1
ATOM 727 O O . GLU A 1 93 ? 22.358 -41.461 9.495 1.00 38.09 93 GLU A O 1
ATOM 732 N N . VAL A 1 94 ? 21.852 -39.300 9.990 1.00 44.50 94 VAL A N 1
ATOM 733 C CA . VAL A 1 94 ? 22.194 -39.021 11.411 1.00 44.50 94 VAL A CA 1
ATOM 734 C C . VAL A 1 94 ? 23.136 -39.955 12.189 1.00 44.50 94 VAL A C 1
ATOM 736 O O . VAL A 1 94 ? 22.791 -41.100 12.424 1.00 44.50 94 VAL A O 1
ATOM 739 N N . GLU A 1 95 ? 24.172 -39.372 12.824 1.00 31.34 95 GLU A N 1
ATOM 740 C CA . GLU A 1 95 ? 24.373 -39.459 14.289 1.00 31.34 95 GLU A CA 1
ATOM 741 C C . GLU A 1 95 ? 25.412 -38.437 14.836 1.00 31.34 95 GLU A C 1
ATOM 743 O O . GLU A 1 95 ? 26.523 -38.309 14.335 1.00 31.34 95 GLU A O 1
ATOM 748 N N . SER A 1 96 ? 24.968 -37.691 15.858 1.00 36.84 96 SER A N 1
ATOM 749 C CA . SER A 1 96 ? 25.614 -37.250 17.116 1.00 36.84 96 SER A CA 1
ATOM 750 C C . SER A 1 96 ? 27.136 -37.008 17.254 1.00 36.84 96 SER A C 1
ATOM 752 O O . SER A 1 96 ? 27.948 -37.902 17.042 1.00 36.84 96 SER A O 1
ATOM 754 N N . GLY A 1 97 ? 27.485 -35.868 17.881 1.00 31.17 97 GLY A N 1
ATOM 755 C C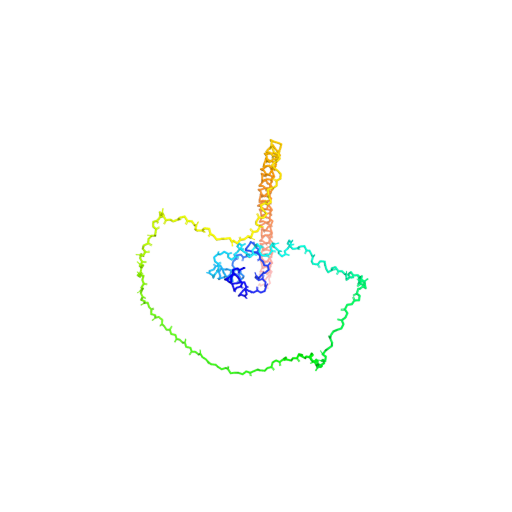A . GLY A 1 97 ? 28.496 -35.845 18.958 1.00 31.17 97 GLY A CA 1
ATOM 756 C C . GLY A 1 97 ? 29.533 -34.703 18.968 1.00 31.17 97 GLY A C 1
ATOM 757 O O . GLY A 1 97 ? 30.337 -34.596 18.050 1.00 31.17 97 GLY A O 1
ATOM 758 N N . GLY A 1 98 ? 29.576 -33.945 20.079 1.00 29.92 98 GLY A N 1
ATOM 759 C CA . GLY A 1 98 ? 30.746 -33.192 20.594 1.00 29.92 98 GLY A CA 1
ATOM 760 C C . GLY A 1 98 ? 30.715 -31.672 20.360 1.00 29.92 98 GLY A C 1
ATOM 761 O O . GLY A 1 98 ? 30.913 -31.217 19.242 1.00 29.92 98 GLY A O 1
ATOM 762 N N . GLU A 1 99 ? 30.257 -30.849 21.310 1.00 35.81 99 GLU A N 1
ATOM 763 C CA . GLU A 1 99 ? 30.955 -30.303 22.501 1.00 35.81 99 GLU A CA 1
ATOM 764 C C . GLU A 1 99 ? 31.785 -29.020 22.248 1.00 35.81 99 GLU A C 1
ATOM 766 O O . GLU A 1 99 ? 32.748 -29.001 21.494 1.00 35.81 99 GLU A O 1
ATOM 771 N N . GLU A 1 100 ? 31.339 -27.970 22.949 1.00 40.91 100 GLU A N 1
ATOM 772 C CA . GLU A 1 100 ? 32.073 -26.922 23.680 1.00 40.91 100 GLU A CA 1
ATOM 773 C C . GLU A 1 100 ? 33.089 -25.995 22.985 1.00 40.91 100 GLU A C 1
ATOM 775 O O . GLU A 1 100 ? 34.047 -26.388 22.328 1.00 40.91 100 GLU A O 1
ATOM 780 N N . GLY A 1 101 ? 32.907 -24.694 23.238 1.00 36.25 101 GLY A N 1
ATOM 781 C CA . GLY A 1 101 ? 33.837 -23.645 22.833 1.00 36.25 101 GLY A CA 1
ATOM 782 C C . GLY A 1 101 ? 33.329 -22.243 23.153 1.00 36.25 101 GLY A C 1
ATOM 783 O O . GLY A 1 101 ? 33.217 -21.405 22.259 1.00 36.25 101 GLY A O 1
ATOM 784 N N . GLU A 1 102 ? 32.996 -21.986 24.420 1.00 41.59 102 GLU A N 1
ATOM 785 C CA . GLU A 1 102 ? 32.884 -20.626 24.948 1.00 41.59 102 GLU A CA 1
ATOM 786 C C . GLU A 1 102 ? 34.225 -19.900 24.788 1.00 41.59 102 GLU A C 1
ATOM 788 O O . GLU A 1 102 ? 35.223 -20.288 25.385 1.00 41.59 102 GLU A O 1
ATOM 793 N N . HIS A 1 103 ? 34.241 -18.786 24.059 1.00 38.62 103 HIS A N 1
ATOM 794 C CA . HIS A 1 103 ? 35.239 -17.747 24.284 1.00 38.62 103 HIS A CA 1
ATOM 795 C C . HIS A 1 103 ? 34.595 -16.367 24.187 1.00 38.62 103 HIS A C 1
ATOM 797 O O . HIS A 1 103 ? 34.397 -15.795 23.115 1.00 38.62 103 HIS A O 1
ATOM 803 N N . ASN A 1 104 ? 34.309 -15.831 25.373 1.00 42.09 104 ASN A N 1
ATOM 804 C CA . ASN A 1 104 ? 34.292 -14.403 25.642 1.00 42.09 104 ASN A CA 1
ATOM 805 C C . ASN A 1 104 ? 35.585 -13.767 25.121 1.00 42.09 104 ASN A C 1
ATOM 807 O O . ASN A 1 104 ? 36.674 -14.242 25.445 1.00 42.09 104 ASN A O 1
ATOM 811 N N . ASN A 1 105 ? 35.485 -12.637 24.421 1.00 41.47 105 ASN A N 1
ATOM 812 C CA . ASN A 1 105 ? 36.508 -11.619 24.604 1.00 41.47 105 ASN A CA 1
ATOM 813 C C . ASN A 1 105 ? 35.947 -10.207 24.452 1.00 41.47 105 ASN A C 1
ATOM 815 O O . ASN A 1 105 ? 35.377 -9.820 23.430 1.00 41.47 105 ASN A O 1
ATOM 819 N N . GLU A 1 106 ? 36.125 -9.452 25.526 1.00 37.06 106 GLU A N 1
ATOM 820 C CA . GLU A 1 106 ? 35.852 -8.037 25.636 1.00 37.06 106 GLU A CA 1
ATOM 821 C C . GLU A 1 106 ? 36.788 -7.222 24.730 1.00 37.06 106 GLU A C 1
ATOM 823 O O . GLU A 1 106 ? 37.993 -7.433 24.657 1.00 37.06 106 GLU A O 1
ATOM 828 N N . LYS A 1 107 ? 36.189 -6.226 24.075 1.00 44.12 107 LYS A N 1
ATOM 829 C CA . LYS A 1 107 ? 36.634 -4.825 24.067 1.00 44.12 107 LYS A CA 1
ATOM 830 C C . LYS A 1 107 ? 38.141 -4.576 23.885 1.00 44.12 107 LYS A C 1
ATOM 832 O O . LYS A 1 107 ? 38.924 -4.609 24.826 1.00 44.12 107 LYS A O 1
ATOM 837 N N . SER A 1 108 ? 38.511 -4.079 22.706 1.00 39.78 108 SER A N 1
ATOM 838 C CA . SER A 1 108 ? 39.637 -3.149 22.568 1.00 39.78 108 SER A CA 1
ATOM 839 C C . SER A 1 108 ? 39.410 -2.186 21.406 1.00 39.78 108 SER A C 1
ATOM 841 O O . SER A 1 108 ? 39.440 -2.537 20.232 1.00 39.78 108 SER A O 1
ATOM 843 N N . ASN A 1 109 ? 39.140 -0.946 21.796 1.00 42.84 109 ASN A N 1
ATOM 844 C CA . ASN A 1 109 ? 39.175 0.262 20.993 1.00 42.84 109 ASN A CA 1
ATOM 845 C C . ASN A 1 109 ? 40.644 0.641 20.745 1.00 42.84 109 ASN A C 1
ATOM 847 O O . ASN A 1 109 ? 41.365 0.842 21.716 1.00 42.84 109 ASN A O 1
ATOM 851 N N . SER A 1 110 ? 41.087 0.780 19.494 1.00 37.41 110 SER A N 1
ATOM 852 C CA . SER A 1 110 ? 42.194 1.684 19.148 1.00 37.41 110 SER A CA 1
ATOM 853 C C . SER A 1 110 ? 42.267 1.879 17.637 1.00 37.41 110 SER A C 1
ATOM 855 O O . SER A 1 110 ? 42.297 0.922 16.864 1.00 37.41 110 SER A O 1
ATOM 857 N N . GLY A 1 111 ? 42.232 3.142 17.223 1.00 41.72 111 GLY A N 1
ATOM 858 C CA . GLY A 1 111 ? 42.195 3.549 15.831 1.00 41.72 111 GLY A CA 1
ATOM 859 C C . GLY A 1 111 ? 43.509 3.330 15.088 1.00 41.72 111 GLY A C 1
ATOM 860 O O . GLY A 1 111 ? 44.592 3.363 15.660 1.00 41.72 111 GLY A O 1
ATOM 861 N N . ASN A 1 112 ? 43.395 3.192 13.769 1.00 40.56 112 ASN A N 1
ATOM 862 C CA . ASN A 1 112 ? 44.481 3.502 12.848 1.00 40.56 112 ASN A CA 1
ATOM 863 C C . ASN A 1 112 ? 43.908 3.861 11.469 1.00 40.56 112 ASN A C 1
ATOM 865 O O . ASN A 1 112 ? 43.801 3.030 10.573 1.00 40.56 112 ASN A O 1
ATOM 869 N N . ASN A 1 113 ? 43.526 5.130 11.300 1.00 46.62 113 ASN A N 1
ATOM 870 C CA . ASN A 1 113 ? 43.263 5.723 9.988 1.00 46.62 113 ASN A CA 1
ATOM 871 C C . ASN A 1 113 ? 44.519 6.470 9.520 1.00 46.62 113 ASN A C 1
ATOM 873 O O . ASN A 1 113 ? 44.599 7.693 9.612 1.00 46.62 113 ASN A O 1
ATOM 877 N N . SER A 1 114 ? 45.496 5.743 8.980 1.00 44.28 114 SER A N 1
ATOM 878 C CA . SER A 1 114 ? 46.588 6.326 8.195 1.00 44.28 114 SER A CA 1
ATOM 879 C C . SER A 1 114 ? 46.262 6.203 6.701 1.00 44.28 114 SER A C 1
ATOM 881 O O . SER A 1 114 ? 46.663 5.275 6.003 1.00 44.28 114 SER A O 1
ATOM 883 N N . ARG A 1 115 ? 45.497 7.173 6.181 1.00 47.47 115 ARG A N 1
ATOM 884 C CA . ARG A 1 115 ? 45.321 7.362 4.731 1.00 47.47 115 ARG A CA 1
ATOM 885 C C . ARG A 1 115 ? 46.657 7.787 4.115 1.00 47.47 115 ARG A C 1
ATOM 887 O O . ARG A 1 115 ? 46.959 8.975 4.041 1.00 47.47 115 ARG A O 1
ATOM 894 N N . LYS A 1 116 ? 47.443 6.824 3.628 1.00 47.44 116 LYS A N 1
ATOM 895 C CA . LYS A 1 116 ? 48.499 7.087 2.642 1.00 47.44 116 LYS A CA 1
ATOM 896 C C . LYS A 1 116 ? 47.835 7.493 1.322 1.00 47.44 116 LYS A C 1
ATOM 898 O O . LYS A 1 116 ? 47.264 6.664 0.623 1.00 47.44 116 LYS A O 1
ATOM 903 N N . ARG A 1 117 ? 47.890 8.786 0.994 1.00 51.88 117 ARG A N 1
ATOM 904 C CA . ARG A 1 117 ? 47.681 9.294 -0.367 1.00 51.88 117 ARG A CA 1
ATOM 905 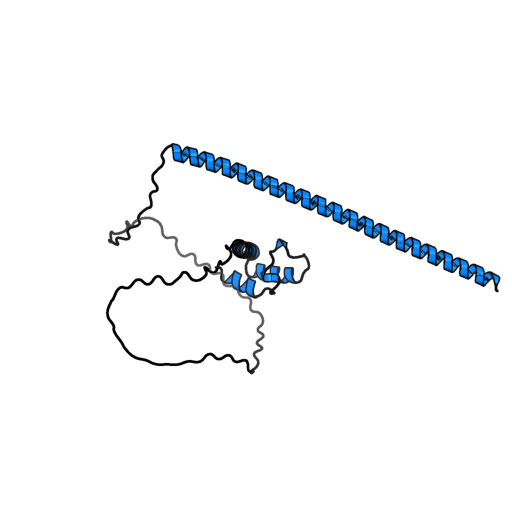C C . ARG A 1 117 ? 48.972 9.061 -1.149 1.00 51.88 117 ARG A C 1
ATOM 907 O O . ARG A 1 117 ? 49.935 9.792 -0.953 1.00 51.88 117 ARG A O 1
ATOM 914 N N . SER A 1 118 ? 48.996 8.054 -2.013 1.00 49.62 118 SER A N 1
ATOM 915 C CA . SER A 1 118 ? 50.045 7.884 -3.020 1.00 49.62 118 SER A CA 1
ATOM 916 C C . SER A 1 118 ? 49.478 8.201 -4.402 1.00 49.62 118 SER A C 1
ATOM 918 O O . SER A 1 118 ? 48.616 7.481 -4.892 1.00 49.62 118 SER A O 1
ATOM 920 N N . ALA A 1 119 ? 49.970 9.318 -4.940 1.00 42.03 119 ALA A N 1
ATOM 921 C CA . ALA A 1 119 ? 50.173 9.674 -6.345 1.00 42.03 119 ALA A CA 1
ATOM 922 C C . ALA A 1 119 ? 49.091 9.296 -7.378 1.00 42.03 119 ALA A C 1
ATOM 924 O O . ALA A 1 119 ? 48.969 8.153 -7.807 1.00 42.03 119 ALA A O 1
ATOM 925 N N . SER A 1 120 ? 48.401 10.325 -7.871 1.00 39.44 120 SER A N 1
ATOM 926 C CA . SER A 1 120 ? 47.778 10.336 -9.197 1.00 39.44 120 SER A CA 1
ATOM 927 C C . SER A 1 120 ? 48.839 10.118 -10.290 1.00 39.44 120 SER A C 1
ATOM 929 O O . SER A 1 120 ? 49.862 10.803 -10.244 1.00 39.44 120 SER A O 1
ATOM 931 N N . PRO A 1 121 ? 48.617 9.250 -11.293 1.00 48.50 121 PRO A N 1
ATOM 932 C CA . PRO A 1 121 ? 49.362 9.308 -12.543 1.00 48.50 121 PRO A CA 1
ATOM 933 C C . PRO A 1 121 ? 48.693 10.297 -13.515 1.00 48.50 121 PRO A C 1
ATOM 935 O O . PRO A 1 121 ? 47.489 10.236 -13.764 1.00 48.50 121 PRO A O 1
ATOM 938 N N . ASP A 1 122 ? 49.501 11.225 -14.021 1.00 40.72 122 ASP A N 1
ATOM 939 C CA . ASP A 1 122 ? 49.195 12.228 -15.048 1.00 40.72 122 ASP A CA 1
ATOM 940 C C . ASP A 1 122 ? 48.949 11.553 -16.422 1.00 40.72 122 ASP A C 1
ATOM 942 O O . ASP A 1 122 ? 49.736 10.680 -16.807 1.00 40.72 122 ASP A O 1
ATOM 946 N N . PRO A 1 123 ? 47.876 11.884 -17.172 1.00 53.00 123 PRO A N 1
ATOM 947 C CA . PRO A 1 123 ? 47.598 11.297 -18.478 1.00 53.00 123 PRO A CA 1
ATOM 948 C C . PRO A 1 123 ? 48.340 12.054 -19.586 1.00 53.00 123 PRO A C 1
ATOM 950 O O . PRO A 1 123 ? 47.768 12.880 -20.295 1.00 53.00 123 PRO A O 1
ATOM 953 N N . SER A 1 124 ? 49.614 11.738 -19.788 1.00 46.97 124 SER A N 1
ATOM 954 C CA . SER A 1 124 ? 50.313 12.125 -21.012 1.00 46.97 124 SER A CA 1
ATOM 955 C C . SER A 1 124 ? 51.359 11.084 -21.390 1.00 46.97 124 SER A C 1
ATOM 957 O O . SER A 1 124 ? 52.096 10.584 -20.544 1.00 46.97 124 SER A O 1
ATOM 959 N N . SER A 1 125 ? 51.430 10.795 -22.690 1.00 47.84 125 SER A N 1
ATOM 960 C CA . SER A 1 125 ? 52.431 9.973 -23.389 1.00 47.84 125 SER A CA 1
ATOM 961 C C . SER A 1 125 ? 52.439 8.453 -23.136 1.00 47.84 125 SER A C 1
ATOM 963 O O . SER A 1 125 ? 53.229 7.935 -22.357 1.00 47.84 125 SER A O 1
ATOM 965 N N . ASN A 1 126 ? 51.628 7.718 -23.912 1.00 42.62 126 ASN A N 1
ATOM 966 C CA . ASN A 1 126 ? 52.136 6.642 -24.784 1.00 42.62 126 ASN A CA 1
ATOM 967 C C . ASN A 1 126 ? 51.052 6.154 -25.774 1.00 42.62 126 ASN A C 1
ATOM 969 O O . ASN A 1 126 ? 49.929 5.879 -25.345 1.00 42.62 126 ASN A O 1
ATOM 973 N N . PRO A 1 127 ? 51.348 6.024 -27.083 1.00 53.50 127 PRO A N 1
ATOM 974 C CA . PRO A 1 127 ? 50.443 5.381 -28.035 1.00 53.50 127 PRO A CA 1
ATOM 975 C C . PRO A 1 127 ? 50.472 3.853 -27.836 1.00 53.50 127 PRO A C 1
ATOM 977 O O . PRO A 1 127 ? 51.533 3.306 -27.521 1.00 53.50 127 PRO A O 1
ATOM 980 N N . PRO A 1 128 ? 49.350 3.125 -28.005 1.00 47.69 128 PRO A N 1
ATOM 981 C CA . PRO A 1 128 ? 49.381 1.678 -27.885 1.00 47.69 128 PRO A CA 1
ATOM 982 C C . PRO A 1 128 ? 50.100 1.081 -29.096 1.00 47.69 128 PRO A C 1
ATOM 984 O O . PRO A 1 128 ? 49.762 1.363 -30.246 1.00 47.69 128 PRO A O 1
ATOM 987 N N . ALA A 1 129 ? 51.101 0.256 -28.800 1.00 46.47 129 ALA A N 1
ATOM 988 C CA . ALA A 1 129 ? 51.816 -0.554 -29.765 1.00 46.47 129 ALA A CA 1
ATOM 989 C C . ALA A 1 129 ? 50.853 -1.494 -30.504 1.00 46.47 129 ALA A C 1
ATOM 991 O O . ALA A 1 129 ? 50.000 -2.152 -29.901 1.00 46.47 129 ALA A O 1
ATOM 992 N N . GLU A 1 130 ? 51.035 -1.565 -31.819 1.00 49.72 130 GLU A N 1
ATOM 993 C CA . GLU A 1 130 ? 50.451 -2.584 -32.672 1.00 49.72 130 GLU A CA 1
ATOM 994 C C . GLU A 1 130 ? 50.878 -3.973 -32.181 1.00 49.72 130 GLU A C 1
ATOM 996 O O . GLU A 1 130 ? 52.055 -4.325 -32.177 1.00 49.72 130 GLU A O 1
ATOM 1001 N N . SER A 1 131 ? 49.906 -4.787 -31.779 1.00 39.66 131 SER A N 1
ATOM 1002 C CA . SER A 1 131 ? 50.045 -6.237 -31.842 1.00 39.66 131 SER A CA 1
ATOM 1003 C C . SER A 1 131 ? 48.707 -6.848 -32.234 1.00 39.66 131 SER A C 1
ATOM 1005 O O . SER A 1 131 ? 47.651 -6.613 -31.644 1.00 39.66 131 SER A O 1
ATOM 1007 N N . SER A 1 132 ? 48.775 -7.572 -33.337 1.00 47.03 132 SER A N 1
ATOM 1008 C CA . SER A 1 132 ? 47.710 -8.284 -34.008 1.00 47.03 132 SER A CA 1
ATOM 1009 C C . SER A 1 132 ? 47.126 -9.378 -33.114 1.00 47.03 132 SER A C 1
ATOM 1011 O O . SER A 1 132 ? 47.736 -10.413 -32.866 1.00 47.03 132 SER A O 1
ATOM 1013 N N . SER A 1 133 ? 45.878 -9.186 -32.700 1.00 41.84 133 SER A N 1
ATOM 1014 C CA . SER A 1 133 ? 44.989 -10.274 -32.303 1.00 41.84 133 SER A CA 1
ATOM 1015 C C . SER A 1 133 ? 43.641 -10.018 -32.960 1.00 41.84 133 SER A C 1
ATOM 1017 O O . SER A 1 133 ? 42.869 -9.150 -32.549 1.00 41.84 133 SER A O 1
ATOM 1019 N N . GLY A 1 134 ? 43.409 -10.719 -34.070 1.00 48.75 134 GLY A N 1
ATOM 1020 C CA . GLY A 1 134 ? 42.183 -10.656 -34.853 1.00 48.75 134 GLY A CA 1
ATOM 1021 C C . GLY A 1 134 ? 41.010 -11.255 -34.085 1.00 48.75 134 GLY A C 1
ATOM 1022 O O . GLY A 1 134 ? 40.583 -12.367 -34.369 1.00 48.75 134 GLY A O 1
ATOM 1023 N N . SER A 1 135 ? 40.460 -10.501 -33.136 1.00 44.94 135 SER A N 1
ATOM 1024 C CA . SER A 1 135 ? 39.120 -10.741 -32.618 1.00 44.94 135 SER A CA 1
ATOM 1025 C C . SER A 1 135 ? 38.153 -9.931 -33.470 1.00 44.94 135 SER A C 1
ATOM 1027 O O . SER A 1 135 ? 38.042 -8.710 -33.346 1.00 44.94 135 SER A O 1
ATOM 1029 N N . SER A 1 136 ? 37.508 -10.619 -34.412 1.00 47.69 136 SER A N 1
ATOM 1030 C CA . SER A 1 136 ? 36.441 -10.094 -35.261 1.00 47.69 136 SER A CA 1
ATOM 1031 C C . SER A 1 136 ? 35.256 -9.657 -34.387 1.00 47.69 136 SER A C 1
ATOM 1033 O O . SER A 1 136 ? 34.232 -10.338 -34.300 1.00 47.69 136 SER A O 1
ATOM 1035 N N . ASN A 1 137 ? 35.363 -8.475 -33.781 1.00 46.09 137 ASN A N 1
ATOM 1036 C CA . ASN A 1 137 ? 34.220 -7.692 -33.349 1.00 46.09 137 ASN A CA 1
ATOM 1037 C C . ASN A 1 137 ? 33.467 -7.284 -34.615 1.00 46.09 137 ASN A C 1
ATOM 1039 O O . ASN A 1 137 ? 33.666 -6.195 -35.162 1.00 46.09 137 ASN A O 1
ATOM 1043 N N . LYS A 1 138 ? 32.595 -8.179 -35.093 1.00 58.84 138 LYS A N 1
ATOM 1044 C CA . LYS A 1 138 ? 31.493 -7.821 -35.981 1.00 58.84 138 LYS A CA 1
ATOM 1045 C C . LYS A 1 138 ? 30.658 -6.813 -35.203 1.00 58.84 138 LYS A C 1
ATOM 1047 O O . LYS A 1 138 ? 29.756 -7.180 -34.459 1.00 58.84 138 LYS A O 1
ATOM 1052 N N . ARG A 1 139 ? 31.004 -5.530 -35.328 1.00 55.28 139 ARG A N 1
ATOM 1053 C CA . ARG A 1 139 ? 30.112 -4.435 -34.973 1.00 55.28 139 ARG A CA 1
ATOM 1054 C C . ARG A 1 139 ? 28.863 -4.689 -35.799 1.00 55.28 139 ARG A C 1
ATOM 1056 O O . ARG A 1 139 ? 28.891 -4.502 -37.013 1.00 55.28 139 ARG A O 1
ATOM 1063 N N . ILE A 1 140 ? 27.808 -5.178 -35.154 1.00 59.62 140 ILE A N 1
ATOM 1064 C CA . ILE A 1 140 ? 26.468 -5.235 -35.725 1.00 59.62 140 ILE A CA 1
ATOM 1065 C C . ILE A 1 140 ? 26.053 -3.769 -35.885 1.00 59.62 140 ILE A C 1
ATOM 1067 O O . ILE A 1 140 ? 25.393 -3.188 -35.031 1.00 59.62 140 ILE A O 1
ATOM 1071 N N . ARG A 1 141 ? 26.548 -3.113 -36.940 1.00 59.75 141 ARG A N 1
ATOM 1072 C CA . ARG A 1 141 ? 25.975 -1.865 -37.424 1.00 59.75 141 ARG A CA 1
ATOM 1073 C C . ARG A 1 141 ? 24.654 -2.280 -38.048 1.00 59.75 141 ARG A C 1
ATOM 1075 O O . ARG A 1 141 ? 24.627 -2.748 -39.183 1.00 59.75 141 ARG A O 1
ATOM 1082 N N . ALA A 1 142 ? 23.587 -2.179 -37.260 1.00 64.69 142 ALA A N 1
ATOM 1083 C CA . ALA A 1 142 ? 22.237 -2.190 -37.795 1.00 64.69 142 ALA A CA 1
ATOM 1084 C C . ALA A 1 142 ? 22.164 -1.170 -38.952 1.00 64.69 142 ALA A C 1
ATOM 1086 O O . ALA A 1 142 ? 22.834 -0.130 -38.872 1.00 64.69 142 ALA A O 1
ATOM 1087 N N . PRO A 1 143 ? 21.426 -1.464 -40.036 1.00 66.00 143 PRO A N 1
ATOM 1088 C CA . PRO A 1 143 ? 21.306 -0.537 -41.151 1.00 66.00 143 PRO A CA 1
ATOM 1089 C C . PRO A 1 143 ? 20.778 0.799 -40.625 1.00 66.00 143 PRO A C 1
ATOM 1091 O O . PRO A 1 143 ? 19.768 0.853 -39.925 1.00 66.00 143 PRO A O 1
ATOM 1094 N N . TYR A 1 144 ? 21.507 1.877 -40.908 1.00 64.31 144 TYR A N 1
ATOM 1095 C CA . TYR A 1 144 ? 21.091 3.223 -40.543 1.00 64.31 144 TYR A CA 1
ATOM 1096 C C . TYR A 1 144 ? 19.840 3.570 -41.360 1.00 64.31 144 TYR A C 1
ATOM 1098 O O . TYR A 1 144 ? 19.940 3.844 -42.552 1.00 64.31 144 TYR A O 1
ATOM 1106 N N . LEU A 1 145 ? 18.670 3.529 -40.717 1.00 61.41 145 LEU A N 1
ATOM 1107 C CA . LEU A 1 145 ? 17.341 3.758 -41.311 1.00 61.41 145 LEU A CA 1
ATOM 1108 C C . LEU A 1 145 ? 17.061 5.233 -41.683 1.00 61.41 145 LEU A C 1
ATOM 1110 O O . LEU A 1 145 ? 15.915 5.611 -41.902 1.00 61.41 145 LEU A O 1
ATOM 1114 N N . GLY A 1 146 ? 18.092 6.080 -41.773 1.00 69.56 146 GLY A N 1
ATOM 1115 C CA . GLY A 1 146 ? 17.957 7.466 -42.224 1.00 69.56 146 GLY A CA 1
ATOM 1116 C C . GLY A 1 146 ? 16.955 8.296 -41.409 1.00 69.56 146 GLY A C 1
ATOM 1117 O O . GLY A 1 146 ? 16.798 8.107 -40.201 1.00 69.56 146 GLY A O 1
ATOM 1118 N N . ALA A 1 147 ? 16.294 9.244 -42.080 1.00 66.94 147 ALA A N 1
ATOM 1119 C CA . ALA A 1 147 ? 15.326 10.164 -41.477 1.00 66.94 147 ALA A CA 1
ATOM 1120 C C . ALA A 1 147 ? 14.066 9.458 -40.935 1.00 66.94 147 ALA A C 1
ATOM 1122 O O . ALA A 1 147 ? 13.503 9.909 -39.935 1.00 66.94 147 ALA A O 1
ATOM 1123 N N . ASP A 1 148 ? 13.672 8.333 -41.535 1.00 74.94 148 ASP A N 1
ATOM 1124 C CA . ASP A 1 148 ? 12.462 7.591 -41.161 1.00 74.94 148 ASP A CA 1
ATOM 1125 C C . ASP A 1 148 ? 12.633 6.884 -39.811 1.00 74.94 148 ASP A C 1
ATOM 1127 O O . ASP A 1 148 ? 11.761 6.971 -38.947 1.00 74.94 148 ASP A O 1
ATOM 1131 N N . GLY A 1 149 ? 13.811 6.300 -39.554 1.00 79.62 149 GLY A N 1
ATOM 1132 C CA . GLY A 1 149 ? 14.122 5.701 -38.251 1.00 79.62 149 GLY A CA 1
ATOM 1133 C C . GLY A 1 149 ? 14.169 6.721 -37.105 1.00 79.62 149 GLY A C 1
ATOM 1134 O O . GLY A 1 149 ? 13.857 6.394 -35.960 1.00 79.62 149 GLY A O 1
ATOM 1135 N N . PHE A 1 150 ? 14.517 7.980 -37.393 1.00 84.19 150 PHE A N 1
ATOM 1136 C CA . PHE A 1 150 ? 14.489 9.051 -36.392 1.00 84.19 150 PHE A CA 1
ATOM 1137 C C . PHE A 1 150 ? 13.060 9.518 -36.078 1.00 84.19 150 PHE A C 1
ATOM 1139 O O . PHE A 1 150 ? 12.738 9.766 -34.913 1.00 84.19 150 PHE A O 1
ATOM 1146 N N . GLN A 1 151 ? 12.185 9.607 -37.086 1.00 87.81 151 GLN A N 1
ATOM 1147 C CA . GLN A 1 151 ? 10.766 9.899 -36.860 1.00 87.81 151 GLN A CA 1
ATOM 1148 C C . GLN A 1 151 ? 10.078 8.777 -36.077 1.00 87.81 151 GLN A C 1
ATOM 1150 O O . GLN A 1 151 ? 9.333 9.062 -35.138 1.00 87.81 151 GLN A O 1
ATOM 1155 N N . GLU A 1 152 ? 10.384 7.518 -36.394 1.00 88.00 152 GLU A N 1
ATOM 1156 C CA . GLU A 1 152 ? 9.874 6.359 -35.659 1.00 88.00 152 GLU A CA 1
ATOM 1157 C C . GLU A 1 152 ? 10.350 6.361 -34.199 1.00 88.00 152 GLU A C 1
ATOM 1159 O O . GLU A 1 152 ? 9.546 6.162 -33.288 1.00 88.00 152 GLU A O 1
ATOM 1164 N N . LEU A 1 153 ? 11.623 6.694 -33.946 1.00 87.94 153 LEU A N 1
ATOM 1165 C CA . LEU A 1 153 ? 12.148 6.850 -32.587 1.00 87.94 153 LEU A CA 1
ATOM 1166 C C . LEU A 1 153 ? 11.425 7.962 -31.816 1.00 87.94 1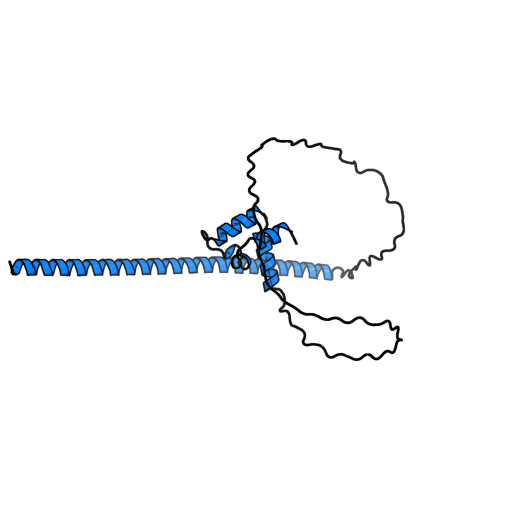53 LEU A C 1
ATOM 1168 O O . LEU A 1 153 ? 11.091 7.781 -30.645 1.00 87.94 153 LEU A O 1
ATOM 1172 N N . LYS A 1 154 ? 11.158 9.105 -32.457 1.00 91.94 154 LYS A N 1
ATOM 1173 C CA . LYS A 1 154 ? 10.421 10.214 -31.837 1.00 91.94 154 LYS A CA 1
ATOM 1174 C C . LYS A 1 154 ? 8.987 9.803 -31.489 1.00 91.94 154 LYS A C 1
ATOM 1176 O O . LYS A 1 154 ? 8.531 10.086 -30.383 1.00 91.94 154 LYS A O 1
ATOM 1181 N N . ALA A 1 155 ? 8.305 9.102 -32.394 1.00 92.62 155 ALA A N 1
ATOM 1182 C CA . ALA A 1 155 ? 6.959 8.587 -32.159 1.00 92.62 155 ALA A CA 1
ATOM 1183 C C . ALA A 1 155 ? 6.937 7.537 -31.035 1.00 92.62 155 ALA A C 1
ATOM 1185 O O . ALA A 1 155 ? 6.070 7.579 -30.163 1.00 92.62 155 ALA A O 1
ATOM 1186 N N . ALA A 1 156 ? 7.916 6.630 -31.006 1.00 92.00 156 ALA A N 1
ATOM 1187 C CA . ALA A 1 156 ? 8.058 5.637 -29.946 1.00 92.00 156 ALA A CA 1
ATOM 1188 C C . ALA A 1 156 ? 8.340 6.287 -28.584 1.00 92.00 156 ALA A C 1
ATOM 1190 O O . ALA A 1 156 ? 7.764 5.876 -27.577 1.00 92.00 156 ALA A O 1
ATOM 1191 N N . LEU A 1 157 ? 9.177 7.328 -28.550 1.00 94.12 157 LEU A N 1
ATOM 1192 C CA . LEU A 1 157 ? 9.471 8.080 -27.332 1.00 94.12 157 LEU A CA 1
ATOM 1193 C C . LEU A 1 157 ? 8.226 8.802 -26.808 1.00 94.12 157 LEU A C 1
ATOM 1195 O O . LEU A 1 157 ? 7.926 8.699 -25.623 1.00 94.12 157 LEU A O 1
ATOM 1199 N N . GLN A 1 158 ? 7.470 9.466 -27.684 1.00 95.19 158 GLN A N 1
ATOM 1200 C CA . GLN A 1 158 ? 6.230 10.144 -27.305 1.00 95.19 158 GLN A CA 1
ATOM 1201 C C . GLN A 1 158 ? 5.182 9.147 -26.791 1.00 95.19 158 GLN A C 1
ATOM 1203 O O . GLN A 1 158 ? 4.618 9.332 -25.717 1.00 95.19 158 GLN A O 1
ATOM 1208 N N . LYS A 1 159 ? 5.006 8.016 -27.483 1.00 95.50 159 LYS A N 1
ATOM 1209 C CA . LYS A 1 159 ? 4.122 6.934 -27.031 1.00 95.50 159 LYS A CA 1
ATOM 1210 C C . LYS A 1 159 ? 4.564 6.345 -25.688 1.00 95.50 159 LYS A C 1
ATOM 1212 O O . LYS A 1 159 ? 3.729 5.957 -24.875 1.00 95.50 159 LYS A O 1
ATOM 1217 N N . SER A 1 160 ? 5.872 6.271 -25.441 1.00 93.06 160 SER A N 1
ATOM 1218 C CA . SER A 1 160 ? 6.413 5.836 -24.152 1.00 93.06 160 SER A CA 1
ATOM 1219 C C . SER A 1 160 ? 6.142 6.848 -23.040 1.00 93.06 160 SER A C 1
ATOM 1221 O O . SER A 1 160 ? 5.911 6.426 -21.910 1.00 93.06 160 SER A O 1
ATOM 1223 N N . GLN A 1 161 ? 6.180 8.150 -23.333 1.00 94.62 161 GLN A N 1
ATOM 1224 C CA . GLN A 1 161 ? 5.836 9.199 -22.371 1.00 94.62 161 GLN A CA 1
ATOM 1225 C C . GLN A 1 161 ? 4.350 9.132 -22.008 1.00 94.62 161 GLN A C 1
ATOM 1227 O O . GLN A 1 161 ? 4.029 9.017 -20.832 1.00 94.62 161 GLN A O 1
ATOM 1232 N N . GLU A 1 162 ? 3.462 9.043 -23.001 1.00 95.31 162 GLU A N 1
ATOM 1233 C CA . GLU A 1 162 ? 2.019 8.872 -22.773 1.00 95.31 162 GLU A CA 1
ATOM 1234 C C . GLU A 1 162 ? 1.707 7.593 -21.975 1.00 95.31 162 GLU A C 1
ATOM 1236 O O . GLU A 1 162 ? 0.857 7.580 -21.086 1.00 95.31 162 GLU A O 1
ATOM 1241 N N . ALA A 1 163 ? 2.416 6.494 -22.256 1.00 93.06 163 ALA A N 1
ATOM 1242 C CA . ALA A 1 163 ? 2.267 5.256 -21.496 1.00 93.06 163 ALA A CA 1
ATOM 1243 C C . ALA A 1 163 ? 2.776 5.381 -20.050 1.00 93.06 163 ALA A C 1
ATOM 1245 O O . ALA A 1 163 ? 2.235 4.726 -19.160 1.00 93.06 163 ALA A O 1
ATOM 1246 N N . ALA A 1 164 ? 3.810 6.190 -19.804 1.00 92.94 164 ALA A N 1
ATOM 1247 C CA . ALA A 1 164 ? 4.303 6.462 -18.458 1.00 92.94 164 ALA A CA 1
ATOM 1248 C C . ALA A 1 164 ? 3.314 7.330 -17.666 1.00 92.94 164 ALA A C 1
ATOM 1250 O O . ALA A 1 164 ? 3.026 7.010 -16.514 1.00 92.94 164 ALA A O 1
ATOM 1251 N N . GLU A 1 165 ? 2.742 8.357 -18.297 1.00 95.00 165 GLU A N 1
ATOM 1252 C CA . GLU A 1 165 ? 1.717 9.219 -17.698 1.00 95.00 165 GLU A CA 1
ATOM 1253 C C . GLU A 1 165 ? 0.466 8.420 -17.324 1.00 95.00 165 GLU A C 1
ATOM 1255 O O . GLU A 1 165 ? 0.029 8.481 -16.178 1.00 95.00 165 GLU A O 1
ATOM 1260 N N . ARG A 1 166 ? -0.040 7.557 -18.218 1.00 94.88 166 ARG A N 1
ATOM 1261 C CA . ARG A 1 166 ? -1.180 6.679 -17.895 1.00 94.88 166 ARG A CA 1
ATOM 1262 C C . ARG A 1 166 ? -0.917 5.768 -16.703 1.00 94.88 166 ARG A C 1
ATOM 1264 O O . ARG A 1 166 ? -1.780 5.618 -15.848 1.00 94.88 166 ARG A O 1
ATOM 1271 N N . ARG A 1 167 ? 0.280 5.181 -16.606 1.00 92.56 167 ARG A N 1
ATOM 1272 C CA . ARG A 1 167 ? 0.641 4.362 -15.436 1.00 92.56 167 ARG A CA 1
ATOM 1273 C C . ARG A 1 167 ? 0.669 5.195 -14.161 1.00 92.56 167 ARG A C 1
ATOM 1275 O O . ARG A 1 167 ? 0.263 4.713 -13.110 1.00 92.56 167 ARG A O 1
ATOM 1282 N N . GLN A 1 168 ? 1.152 6.432 -14.240 1.00 93.62 168 GLN A N 1
ATOM 1283 C CA . GLN A 1 168 ? 1.155 7.335 -13.097 1.00 93.62 168 GLN A CA 1
ATOM 1284 C C . GLN A 1 168 ? -0.277 7.687 -12.668 1.00 93.62 168 GLN A C 1
ATOM 1286 O O . GLN A 1 168 ? -0.584 7.639 -11.478 1.00 93.62 168 GLN A O 1
ATOM 1291 N N . GLU A 1 169 ? -1.171 7.960 -13.617 1.00 95.19 169 GLU A N 1
ATOM 1292 C CA . GLU A 1 169 ? -2.595 8.183 -13.351 1.00 95.19 169 G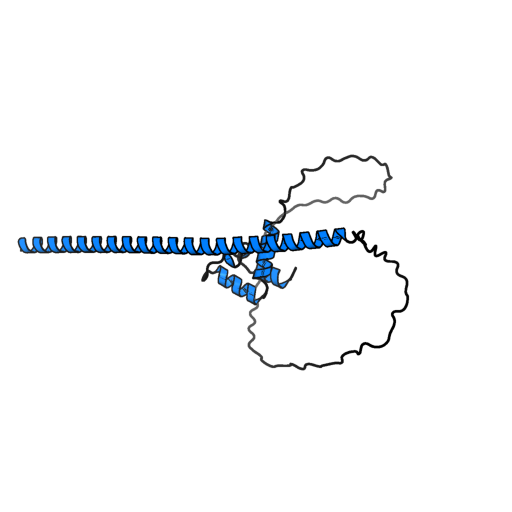LU A CA 1
ATOM 1293 C C . GLU A 1 169 ? -3.250 6.955 -12.704 1.00 95.19 169 GLU A C 1
ATOM 1295 O O . GLU A 1 169 ? -3.888 7.088 -11.661 1.00 95.19 169 GLU A O 1
ATOM 1300 N N . GLU A 1 170 ? -3.025 5.754 -13.239 1.00 94.81 170 GLU A N 1
ATOM 1301 C CA . GLU A 1 170 ? -3.545 4.500 -12.675 1.00 94.81 170 GLU A CA 1
ATOM 1302 C C . GLU A 1 170 ? -3.070 4.279 -11.233 1.00 94.81 170 GLU A C 1
ATOM 1304 O O . GLU A 1 170 ? -3.870 3.959 -10.350 1.00 94.81 170 GLU A O 1
ATOM 1309 N N . VAL A 1 171 ? -1.782 4.510 -10.961 1.00 95.75 171 VAL A N 1
ATOM 1310 C CA . VAL A 1 171 ? -1.222 4.402 -9.606 1.00 95.75 171 VAL A CA 1
ATOM 1311 C C . VAL A 1 171 ? -1.864 5.423 -8.668 1.00 95.75 171 VAL A C 1
ATOM 1313 O O . VAL A 1 171 ? -2.249 5.071 -7.552 1.00 95.75 171 VAL A O 1
ATOM 1316 N N . THR A 1 172 ? -2.026 6.677 -9.098 1.00 94.88 172 THR A N 1
ATOM 1317 C CA . THR A 1 172 ? -2.654 7.703 -8.247 1.00 94.88 172 THR A CA 1
ATOM 1318 C C . THR A 1 172 ? -4.124 7.392 -7.962 1.00 94.88 172 THR A C 1
ATOM 1320 O O . THR A 1 172 ? -4.552 7.515 -6.814 1.00 94.88 172 THR A O 1
ATOM 1323 N N . GLN A 1 173 ? -4.880 6.904 -8.950 1.00 96.62 173 GLN A N 1
ATOM 1324 C CA . GLN A 1 173 ? -6.258 6.454 -8.745 1.00 96.62 173 GLN A CA 1
ATOM 1325 C C . GLN A 1 173 ? -6.336 5.273 -7.774 1.00 96.62 173 GLN A C 1
ATOM 1327 O O . GLN A 1 173 ? -7.174 5.284 -6.873 1.00 96.62 173 GLN A O 1
ATOM 1332 N N . ALA A 1 174 ? -5.442 4.288 -7.897 1.00 95.12 174 ALA A N 1
ATOM 1333 C CA . ALA A 1 174 ? -5.394 3.150 -6.983 1.00 95.12 174 ALA A CA 1
ATOM 1334 C C . ALA A 1 174 ? -5.089 3.583 -5.538 1.00 95.12 174 ALA A C 1
ATOM 1336 O O . ALA A 1 174 ? -5.711 3.087 -4.597 1.00 95.12 174 ALA A O 1
ATOM 1337 N N . ILE A 1 175 ? -4.182 4.548 -5.348 1.00 94.94 175 ILE A N 1
ATOM 1338 C CA . ILE A 1 175 ? -3.880 5.114 -4.026 1.00 94.94 175 ILE A CA 1
ATOM 1339 C C . ILE A 1 175 ? -5.120 5.787 -3.429 1.00 94.94 175 ILE A C 1
ATOM 1341 O O . ILE A 1 175 ? -5.452 5.533 -2.270 1.00 94.94 175 ILE A O 1
ATOM 1345 N N . LEU A 1 176 ? -5.822 6.616 -4.207 1.00 95.25 176 LEU A N 1
ATOM 1346 C CA . LEU A 1 176 ? -7.031 7.300 -3.740 1.00 95.25 176 LEU A CA 1
ATOM 1347 C C . LEU A 1 176 ? -8.151 6.309 -3.394 1.00 95.25 176 LEU A C 1
ATOM 1349 O O . LEU A 1 176 ? -8.754 6.420 -2.327 1.00 95.25 176 LEU A O 1
ATOM 1353 N N . ALA A 1 177 ? -8.378 5.303 -4.241 1.00 95.81 177 ALA A N 1
ATOM 1354 C CA . ALA A 1 177 ? -9.366 4.256 -3.992 1.00 95.81 177 ALA A CA 1
ATOM 1355 C C . ALA A 1 177 ? -9.045 3.462 -2.714 1.00 95.81 177 ALA A C 1
ATOM 1357 O O . ALA A 1 177 ? -9.934 3.215 -1.894 1.00 95.81 177 ALA A O 1
ATOM 1358 N N . ASN A 1 178 ? -7.770 3.129 -2.491 1.00 94.69 178 ASN A N 1
ATOM 1359 C CA . ASN A 1 178 ? -7.334 2.460 -1.266 1.00 94.69 178 ASN A CA 1
ATOM 1360 C C . ASN A 1 178 ? -7.585 3.331 -0.029 1.00 94.69 178 ASN A C 1
ATOM 1362 O O . ASN A 1 178 ? -8.156 2.845 0.946 1.00 94.69 178 ASN A O 1
ATOM 1366 N N . GLN A 1 179 ? -7.245 4.623 -0.076 1.00 95.31 179 GLN A N 1
ATOM 1367 C CA . GLN A 1 179 ? -7.515 5.549 1.029 1.00 95.31 179 GLN A CA 1
ATOM 1368 C C . GLN A 1 179 ? -9.012 5.672 1.342 1.00 95.31 179 GLN A C 1
ATOM 1370 O O . GLN A 1 179 ? -9.394 5.715 2.513 1.00 95.31 179 GLN A O 1
ATOM 1375 N N . GLU A 1 180 ? -9.871 5.714 0.323 1.00 95.25 180 GLU A N 1
ATOM 1376 C CA . GLU A 1 180 ? -11.321 5.771 0.518 1.00 95.25 180 GLU A CA 1
ATOM 1377 C C . GLU A 1 180 ? -11.859 4.470 1.130 1.00 95.25 180 GLU A C 1
ATOM 1379 O O . GLU A 1 180 ? -12.687 4.501 2.045 1.00 95.25 180 GLU A O 1
ATOM 1384 N N . SER A 1 181 ? -11.351 3.323 0.674 1.00 94.12 181 SER A N 1
ATOM 1385 C CA . SER A 1 181 ? -11.732 2.015 1.211 1.00 94.12 181 SER A CA 1
ATOM 1386 C C . SER A 1 181 ? -11.342 1.860 2.688 1.00 94.12 181 SER A C 1
ATOM 1388 O O . SER A 1 181 ? -12.160 1.421 3.497 1.00 94.12 181 SER A O 1
ATOM 1390 N N . GLU A 1 182 ? -10.152 2.330 3.070 1.00 92.38 182 GLU A N 1
ATOM 1391 C CA . GLU A 1 182 ? -9.685 2.356 4.456 1.00 92.38 182 GLU A CA 1
ATOM 1392 C C . GLU A 1 182 ? -10.519 3.300 5.331 1.00 92.38 182 GLU A C 1
ATOM 1394 O O . GLU A 1 182 ? -10.866 2.950 6.460 1.00 92.38 182 GLU A O 1
ATOM 1399 N N . ARG A 1 183 ? -10.925 4.470 4.815 1.00 94.06 183 ARG A N 1
ATOM 1400 C CA . ARG A 1 183 ? -11.854 5.362 5.534 1.00 94.06 183 ARG A CA 1
ATOM 1401 C C . ARG A 1 183 ? -13.196 4.684 5.796 1.00 94.06 183 ARG A C 1
ATOM 1403 O O . ARG A 1 183 ? -13.657 4.689 6.934 1.00 94.06 183 ARG A O 1
ATOM 1410 N N . LYS A 1 184 ? -13.778 4.039 4.781 1.00 95.12 184 LYS A N 1
ATOM 1411 C CA . LYS A 1 184 ? -15.037 3.284 4.910 1.00 95.12 184 LYS A CA 1
ATOM 1412 C C . LYS A 1 184 ? -14.917 2.125 5.898 1.00 95.12 184 LYS A C 1
ATOM 1414 O O . LYS A 1 184 ? -15.866 1.824 6.618 1.00 95.12 184 LYS A O 1
ATOM 1419 N N . ARG A 1 185 ? -13.762 1.457 5.945 1.00 93.19 185 ARG A N 1
ATOM 1420 C CA . ARG A 1 185 ? -13.502 0.380 6.906 1.00 93.19 185 ARG A CA 1
ATOM 1421 C C . ARG A 1 185 ? -13.454 0.909 8.338 1.00 93.19 185 ARG A C 1
ATOM 1423 O O . ARG A 1 185 ? -14.129 0.348 9.195 1.00 93.19 185 ARG A O 1
ATOM 1430 N N . LYS A 1 186 ? -12.729 2.007 8.569 1.00 94.75 186 LYS A N 1
ATOM 1431 C CA . LYS A 1 186 ? -12.657 2.673 9.879 1.00 94.75 186 LYS A CA 1
ATOM 1432 C C . LYS A 1 186 ? -14.017 3.189 10.339 1.00 94.75 186 LYS A C 1
ATOM 1434 O O . LYS A 1 186 ? -14.361 3.034 11.502 1.00 94.75 186 LYS A O 1
ATOM 1439 N N . GLU A 1 187 ? -14.813 3.750 9.435 1.00 95.25 187 GLU A N 1
ATOM 1440 C CA . GLU A 1 187 ? -16.174 4.201 9.745 1.00 95.25 187 GLU A CA 1
ATOM 1441 C C . GLU A 1 187 ? -17.067 3.040 10.204 1.00 95.25 187 GLU A C 1
ATOM 1443 O O . GLU A 1 187 ? -17.703 3.127 11.252 1.00 95.25 187 GLU A O 1
ATOM 1448 N N . LYS A 1 188 ? -17.047 1.910 9.485 1.00 94.88 188 LYS A N 1
ATOM 1449 C CA . LYS A 1 188 ? -17.785 0.701 9.889 1.00 94.88 188 LYS A CA 1
ATOM 1450 C C . LYS A 1 188 ? -17.307 0.134 11.222 1.00 94.88 188 LYS A C 1
ATOM 1452 O O . LYS A 1 188 ? -18.113 -0.373 11.995 1.00 94.88 188 LYS A O 1
ATOM 1457 N N . GLU A 1 189 ? -16.006 0.185 11.486 1.00 93.81 189 GLU A N 1
ATOM 1458 C CA . GLU A 1 189 ? -15.436 -0.260 12.757 1.00 93.81 189 GLU A CA 1
ATOM 1459 C C . GLU A 1 189 ? -15.918 0.613 13.922 1.00 93.81 189 GLU A C 1
ATOM 1461 O O . GLU A 1 189 ? -16.388 0.078 14.925 1.00 93.81 189 GLU A O 1
ATOM 1466 N N . MET A 1 190 ? -15.901 1.939 13.756 1.00 92.88 190 MET A N 1
ATOM 1467 C CA . MET A 1 190 ? -16.450 2.883 14.734 1.00 92.88 190 MET A CA 1
ATOM 1468 C C . MET A 1 190 ? -17.949 2.655 14.966 1.00 92.88 190 MET A C 1
ATOM 1470 O O . MET A 1 190 ? -18.394 2.623 16.110 1.00 92.88 190 MET A O 1
ATOM 1474 N N . GLU A 1 191 ? -18.727 2.428 13.903 1.00 95.00 191 GLU A N 1
ATOM 1475 C CA . GLU A 1 191 ? -20.162 2.138 14.013 1.00 95.00 191 GLU A CA 1
ATOM 1476 C C . GLU A 1 191 ? -20.423 0.829 14.783 1.00 95.00 191 GLU A C 1
ATOM 1478 O O . GLU A 1 191 ? -21.354 0.735 15.587 1.00 95.00 191 GLU A O 1
ATOM 1483 N N . LEU A 1 192 ? -19.596 -0.199 14.565 1.00 94.56 192 LEU A N 1
ATOM 1484 C CA . LEU A 1 192 ? -19.684 -1.454 15.311 1.00 94.56 192 LEU A CA 1
ATOM 1485 C C . LEU A 1 192 ? -19.323 -1.267 16.786 1.00 94.56 192 LEU A C 1
ATOM 1487 O O . LEU A 1 192 ? -20.031 -1.802 17.640 1.00 94.56 192 LEU A O 1
ATOM 1491 N N . GLN A 1 193 ? -18.278 -0.497 17.093 1.00 93.69 193 GLN A N 1
ATOM 1492 C CA . GLN A 1 193 ? -17.909 -0.166 18.473 1.00 93.69 193 GLN A CA 1
ATOM 1493 C C . GLN A 1 193 ? -19.022 0.620 19.178 1.00 93.69 193 GLN A C 1
ATOM 1495 O O . GLN A 1 193 ? -19.396 0.286 20.300 1.00 93.69 193 GLN A O 1
ATOM 1500 N N . GLU A 1 194 ? -19.629 1.599 18.504 1.00 94.94 194 GLU A N 1
ATOM 1501 C CA . GLU A 1 194 ? -20.760 2.355 19.049 1.00 94.94 194 GLU A CA 1
ATOM 1502 C C . GLU A 1 194 ? -21.967 1.443 19.326 1.00 94.94 194 GLU A C 1
ATOM 1504 O O . GLU A 1 194 ? -22.607 1.543 20.375 1.00 94.94 194 GLU A O 1
ATOM 1509 N N . LYS A 1 195 ? -22.274 0.506 18.420 1.00 95.00 195 LYS A N 1
ATOM 1510 C CA . LYS A 1 195 ? -23.338 -0.489 18.637 1.00 95.00 195 LYS A CA 1
ATOM 1511 C C . LYS A 1 195 ? -23.035 -1.412 19.815 1.00 95.00 195 LYS A C 1
ATOM 1513 O O . LYS A 1 195 ? -23.960 -1.751 20.552 1.00 95.00 195 LYS A O 1
ATOM 1518 N N . GLN A 1 196 ? -21.780 -1.816 20.002 1.00 94.00 196 GLN A N 1
ATOM 1519 C CA . GLN A 1 196 ? -21.369 -2.634 21.146 1.00 94.00 196 GLN A CA 1
ATOM 1520 C C . GLN A 1 196 ? -21.538 -1.874 22.463 1.00 94.00 196 GLN A C 1
ATOM 1522 O O . GLN A 1 196 ? -22.176 -2.405 23.370 1.00 94.00 196 GLN A O 1
ATOM 1527 N N . LEU A 1 197 ? -21.083 -0.620 22.529 1.00 94.56 197 LEU A N 1
ATOM 1528 C CA . LEU A 1 197 ? -21.259 0.236 23.705 1.00 94.56 197 LEU A CA 1
ATOM 1529 C C . LEU A 1 197 ? -22.740 0.447 24.040 1.00 94.56 197 LEU A C 1
ATOM 1531 O O . LEU A 1 197 ? -23.144 0.257 25.182 1.00 94.56 197 LEU A O 1
ATOM 1535 N N . LYS A 1 198 ? -23.586 0.735 23.042 1.00 94.75 198 LYS A N 1
ATOM 1536 C CA . LYS A 1 198 ? -25.042 0.868 23.251 1.00 94.75 198 LYS A CA 1
ATOM 1537 C C . LYS A 1 198 ? -25.692 -0.420 23.756 1.00 94.75 198 LYS A C 1
ATOM 1539 O O . LYS A 1 198 ? -26.672 -0.372 24.497 1.00 94.75 198 LYS A O 1
ATOM 1544 N N . LEU A 1 199 ? -25.208 -1.584 23.321 1.00 92.75 199 LEU A N 1
ATOM 1545 C CA . LEU A 1 199 ? -25.696 -2.869 23.824 1.00 92.75 199 LEU A CA 1
ATOM 1546 C C . LEU A 1 199 ? -25.250 -3.117 25.265 1.00 92.75 199 LEU A C 1
ATOM 1548 O O . LEU A 1 199 ? -26.019 -3.685 26.037 1.00 92.75 199 LEU A O 1
ATOM 1552 N N . GLU A 1 200 ? -24.035 -2.716 25.620 1.00 93.00 200 GLU A N 1
ATOM 1553 C CA . GLU A 1 200 ? -23.512 -2.819 26.980 1.00 93.00 200 GLU A CA 1
ATOM 1554 C C . GLU A 1 200 ? -24.262 -1.892 27.943 1.00 93.00 200 GLU A C 1
ATOM 1556 O O . GLU A 1 200 ? -24.746 -2.365 28.968 1.00 93.00 200 GLU A O 1
ATOM 1561 N N . GLU A 1 201 ? -24.496 -0.636 27.558 1.00 93.94 201 GLU A N 1
ATOM 1562 C CA . GLU A 1 201 ? -25.292 0.323 28.334 1.00 93.94 201 GLU A CA 1
ATOM 1563 C C . GLU A 1 201 ? -26.715 -0.197 28.581 1.00 93.94 201 GLU A C 1
ATOM 1565 O O . GLU A 1 201 ? -27.187 -0.215 29.716 1.00 93.94 201 GLU A O 1
ATOM 1570 N N . LYS A 1 202 ? -27.382 -0.731 27.546 1.00 94.81 202 LYS A N 1
ATOM 1571 C CA . LYS A 1 202 ? -28.707 -1.353 27.706 1.00 94.81 202 LYS A CA 1
ATOM 1572 C C . LYS A 1 202 ? -28.679 -2.559 28.639 1.00 94.81 202 LYS A C 1
ATOM 1574 O O . LYS A 1 202 ? -29.614 -2.755 29.413 1.00 94.81 202 LYS A O 1
ATOM 1579 N N . LYS A 1 203 ? -27.634 -3.391 28.576 1.00 94.50 203 LYS A N 1
ATOM 1580 C CA . LYS A 1 203 ? -27.479 -4.519 29.507 1.00 94.50 203 LYS A CA 1
ATOM 1581 C C . LYS A 1 203 ? -27.314 -4.014 30.936 1.00 94.50 203 LYS A C 1
ATOM 1583 O O . LYS A 1 203 ? -27.994 -4.527 31.821 1.00 94.50 203 LYS A O 1
ATOM 1588 N N . GLU A 1 204 ? -26.483 -3.003 31.157 1.00 93.38 204 GLU A N 1
ATOM 1589 C CA . GLU A 1 204 ? -26.285 -2.417 32.481 1.00 93.38 204 GLU A CA 1
ATOM 1590 C C . GLU A 1 204 ? -27.577 -1.785 33.021 1.00 93.38 204 GLU A C 1
ATOM 1592 O O . GLU A 1 204 ? -27.955 -2.037 34.164 1.00 93.38 204 GLU A O 1
ATOM 1597 N N . GLU A 1 205 ? -28.318 -1.047 32.192 1.00 93.25 205 GLU A N 1
ATOM 1598 C CA . GLU A 1 205 ? -29.613 -0.469 32.559 1.00 93.25 205 GLU A CA 1
ATOM 1599 C C . GLU A 1 205 ? -30.623 -1.556 32.951 1.00 93.25 205 GLU A C 1
ATOM 1601 O O . GLU A 1 205 ? -31.257 -1.468 34.006 1.00 93.25 205 GLU A O 1
ATOM 1606 N N . THR A 1 206 ? -30.727 -2.634 32.163 1.00 92.94 206 THR A N 1
ATOM 1607 C CA . THR A 1 206 ? -31.608 -3.760 32.514 1.00 92.94 206 THR A CA 1
ATOM 1608 C C . THR A 1 206 ? -31.193 -4.429 33.822 1.00 92.94 206 THR A C 1
ATOM 1610 O O . THR A 1 206 ? -32.054 -4.729 34.647 1.00 92.94 206 THR A O 1
ATOM 1613 N N . GLN A 1 207 ? -29.891 -4.605 34.068 1.00 93.38 207 GLN A N 1
ATOM 1614 C CA . GLN A 1 207 ? -29.395 -5.149 35.331 1.00 93.38 207 GLN A CA 1
ATOM 1615 C C . GLN A 1 207 ? -29.756 -4.235 36.506 1.00 93.38 207 GLN A C 1
ATOM 1617 O O . GLN A 1 207 ? -30.320 -4.713 37.491 1.00 93.38 207 GLN A O 1
ATOM 1622 N N . ARG A 1 208 ? -29.531 -2.921 36.390 1.00 93.19 208 ARG A N 1
ATOM 1623 C CA . ARG A 1 208 ? -29.903 -1.942 37.426 1.00 93.19 208 ARG A CA 1
ATOM 1624 C C . ARG A 1 208 ? -31.398 -1.989 37.740 1.00 93.19 208 ARG A C 1
ATOM 1626 O O . ARG A 1 208 ? -31.762 -2.106 38.908 1.00 93.19 208 ARG A O 1
ATOM 1633 N N . MET A 1 209 ? -32.250 -2.008 36.714 1.00 93.62 209 MET A N 1
ATOM 1634 C CA . MET A 1 209 ? -33.705 -2.128 36.873 1.00 93.62 209 MET A CA 1
ATOM 1635 C C . MET A 1 209 ? -34.109 -3.425 37.586 1.00 93.62 209 MET A C 1
ATOM 1637 O O . MET A 1 209 ? -34.982 -3.409 38.454 1.00 93.62 209 MET A O 1
ATOM 1641 N N . THR A 1 210 ? -33.472 -4.556 37.258 1.00 93.31 210 THR A N 1
ATOM 1642 C CA . THR A 1 210 ? -33.761 -5.831 37.939 1.00 93.31 210 THR A CA 1
ATOM 1643 C C . THR A 1 210 ? -33.337 -5.819 39.405 1.00 93.31 210 THR A C 1
ATOM 1645 O O . THR A 1 210 ? -34.096 -6.280 40.255 1.00 93.31 210 THR A O 1
ATOM 1648 N N . VAL A 1 211 ? -32.172 -5.250 39.725 1.00 94.50 211 VAL A N 1
ATOM 1649 C CA . VAL A 1 211 ? -31.690 -5.125 41.108 1.00 94.50 211 VAL A CA 1
ATOM 1650 C C . VAL A 1 211 ? -32.609 -4.213 41.918 1.00 94.50 211 VAL A C 1
ATOM 1652 O O . VAL A 1 211 ? -33.001 -4.572 43.026 1.00 94.50 211 VAL A O 1
ATOM 1655 N N . GLU A 1 212 ? -33.020 -3.072 41.360 1.00 93.62 212 GLU A N 1
ATOM 1656 C CA . GLU A 1 212 ? -33.961 -2.161 42.016 1.00 93.62 212 GLU A CA 1
ATOM 1657 C C . GLU A 1 212 ? -35.318 -2.836 42.276 1.00 93.62 212 GLU A C 1
ATOM 1659 O O . GLU A 1 212 ? -35.879 -2.713 43.367 1.00 93.62 212 GLU A O 1
ATOM 1664 N N . ALA A 1 213 ? -35.834 -3.597 41.306 1.00 93.19 213 ALA A N 1
ATOM 1665 C CA . ALA A 1 213 ? -37.074 -4.351 41.470 1.00 93.19 213 ALA A CA 1
ATOM 1666 C C . ALA A 1 213 ? -36.964 -5.417 42.573 1.00 93.19 213 ALA A C 1
ATOM 1668 O O . ALA A 1 213 ? -37.893 -5.566 43.368 1.00 93.19 213 ALA A O 1
ATOM 1669 N N . LEU A 1 214 ? -35.831 -6.125 42.655 1.00 93.62 214 LEU A N 1
ATOM 1670 C CA . LEU A 1 214 ? -35.570 -7.104 43.713 1.00 93.62 214 LEU A CA 1
ATOM 1671 C C . LEU A 1 214 ? -35.468 -6.445 45.093 1.00 93.62 214 LEU A C 1
ATOM 1673 O O . LEU A 1 214 ? -36.041 -6.973 46.044 1.00 93.62 214 LEU A O 1
ATOM 1677 N N . MET A 1 215 ? -34.815 -5.283 45.209 1.00 91.25 215 MET A N 1
ATOM 1678 C CA . MET A 1 215 ? -34.759 -4.536 46.473 1.00 91.25 215 MET A CA 1
ATOM 1679 C C . MET A 1 215 ? -36.149 -4.082 46.925 1.00 91.25 215 MET A C 1
ATOM 1681 O O . MET A 1 215 ? -36.530 -4.351 48.060 1.00 91.25 215 MET A O 1
ATOM 1685 N N . LYS A 1 216 ? -36.957 -3.501 46.027 1.00 92.56 216 LYS A N 1
ATOM 1686 C CA . LYS A 1 216 ? -38.349 -3.117 46.337 1.00 92.56 216 LYS A CA 1
ATOM 1687 C C . LYS A 1 216 ? -39.216 -4.305 46.745 1.00 92.56 216 LYS A C 1
ATOM 1689 O O . LYS A 1 216 ? -40.181 -4.142 47.487 1.00 92.56 216 LYS A O 1
ATOM 1694 N N . LEU A 1 217 ? -38.933 -5.494 46.215 1.00 90.69 217 LEU A N 1
ATOM 1695 C CA . LEU A 1 217 ? -39.634 -6.711 46.605 1.00 90.69 217 LEU A CA 1
ATOM 1696 C C . LEU A 1 217 ? -39.196 -7.157 48.004 1.00 90.69 217 LEU A C 1
ATOM 1698 O O . LEU A 1 217 ? -40.053 -7.427 48.837 1.00 90.69 217 LEU A O 1
ATOM 1702 N N . ALA A 1 218 ? -37.891 -7.163 48.287 1.00 89.06 218 ALA A N 1
ATOM 1703 C CA . ALA A 1 218 ? -37.352 -7.476 49.610 1.00 89.06 218 ALA A CA 1
ATOM 1704 C C . ALA A 1 218 ? -37.870 -6.516 50.698 1.00 89.06 218 ALA A C 1
ATOM 1706 O O . ALA A 1 218 ? -38.248 -6.970 51.772 1.00 89.06 218 ALA A O 1
ATOM 1707 N N . GLU A 1 219 ? -37.979 -5.217 50.401 1.00 88.38 219 GLU A N 1
ATOM 1708 C CA . GLU A 1 219 ? -38.572 -4.211 51.299 1.00 88.38 219 GLU A CA 1
ATOM 1709 C C . GLU A 1 219 ? -40.054 -4.457 51.610 1.00 88.38 219 GLU A C 1
ATOM 1711 O O . GLU A 1 219 ? -40.531 -4.019 52.647 1.00 88.38 219 GLU A O 1
ATOM 1716 N N . LYS A 1 220 ? -40.800 -5.144 50.735 1.00 87.94 220 LYS A N 1
ATOM 1717 C CA . LYS A 1 220 ? -42.207 -5.503 50.990 1.00 87.94 220 LYS A CA 1
ATOM 1718 C C . LYS A 1 220 ? -42.373 -6.762 51.840 1.00 87.94 220 LYS A C 1
ATOM 1720 O O . LYS A 1 220 ? -43.475 -7.006 52.325 1.00 87.94 220 LYS A O 1
ATOM 1725 N N . PHE A 1 221 ? -41.334 -7.591 51.934 1.00 79.62 221 PHE A N 1
ATOM 1726 C CA . PHE A 1 221 ? -41.352 -8.857 52.674 1.00 79.62 221 PHE A CA 1
ATOM 1727 C C . PHE A 1 221 ? -40.648 -8.777 54.040 1.00 79.62 221 PHE A C 1
ATOM 1729 O O . PHE A 1 221 ? -40.717 -9.749 54.792 1.00 79.62 221 PHE A O 1
ATOM 1736 N N . ASN A 1 222 ? -40.017 -7.642 54.355 1.00 63.59 222 ASN A N 1
ATOM 1737 C CA . ASN A 1 222 ? -39.546 -7.263 55.692 1.00 63.59 222 ASN A CA 1
ATOM 1738 C C . ASN A 1 222 ? -40.539 -6.309 56.362 1.00 63.59 222 ASN A C 1
ATOM 1740 O O . ASN A 1 222 ? -40.605 -6.338 57.610 1.00 63.59 222 ASN A O 1
#

Sequence (222 aa):
MHKKYNIAKEQLSQTGQNKTGTEIVEGSALEKERVKATRECHYFEMWHEMALDRRSSAPPRVRKSGGAKMSSTSEGKKKATEDEEDGVDDEAEVESGGEEGEHNNEKSNSGNNSRKRSASPDPSSNPPAESSSGSSNKRIRAPYLGADGFQELKAALQKSQEAAERRQEEVTQAILANQESERKRKEKEMELQEKQLKLEEKKEETQRMTVEALMKLAEKFN

Organism: NCBI:txid43049